Protein AF-A0A1L8WRM0-F1 (afdb_monomer_lite)

Sequence (206 aa):
MTNGTSQGLFIVVAIIIFGIFIAISYLLFRNTLKPSLSTIYCDSFEQIDENTNLLDTNNSKCMRKFNNSFEVKGYFNIWFKGANWGPIIWTPDNTEIRTIKLSQASNGIPTIENGYVLVDSISDINVAVKQDAIDKGFGTNKTREAYISINGEKEIYLGKANYSNVSWGTNKGLKLKIGEVNTIKMKYINVHGGKTVYTLQVIILN

Organism: NCBI:txid150033

Foldseek 3Di:
DPPPPVVVVVVVVVVVVVVVVVVVVVCCCVVPVVVVVLVVVLVVVVVCCVVPVPDDLPDDPRLDQPAQFKDQQAFKWWAAPFAPDTDTQGHPVDQDAAEDEQVPRPGGHFDDDPQKTWTQWMKGAQMWGDPVCVVSPVNTFQWKWKWKDKPPDDIDTFGIDRDGMDTTDGPVRDIDGAQDKMWMKIWIQDPSRHIHIDITIYHYYD

Secondary structure (DSSP, 8-state):
---SHHHHHHHHHHHHHHHHHHHHHHHHIIIIIHHHHHHHHHHHHHHHHHHH----TT---S----TT-EEEEEEEEEEETTBS---EEEBTTB-SPEEEEGGG-SSB---EETTEEEEEEEEEEEEEE-HHHHHTT--S---EEEEEEETTPPPEEEEEESSS-EEE-TTS-EEEEBSSEEEEEEEEEETTS-EEEEEEEEEEE-

Structure (mmCIF, N/CA/C/O backbone):
data_AF-A0A1L8WRM0-F1
#
_entry.id   AF-A0A1L8WRM0-F1
#
loop_
_atom_site.group_PDB
_atom_site.id
_atom_site.type_symbol
_atom_site.label_atom_id
_atom_site.label_alt_id
_atom_site.label_comp_id
_atom_site.label_asym_id
_atom_site.label_entity_id
_atom_site.label_seq_id
_atom_site.pdbx_PDB_ins_code
_atom_site.Cartn_x
_atom_site.Cartn_y
_atom_site.Cartn_z
_atom_site.occupancy
_atom_site.B_iso_or_equiv
_atom_site.auth_seq_id
_atom_site.auth_comp_id
_atom_site.auth_asym_id
_atom_site.auth_atom_id
_atom_site.pdbx_PDB_model_num
ATOM 1 N N . MET A 1 1 ? 15.595 55.294 -55.254 1.00 50.28 1 MET A N 1
ATOM 2 C CA . MET A 1 1 ? 16.047 53.894 -55.416 1.00 50.28 1 MET A CA 1
ATOM 3 C C . MET A 1 1 ? 16.532 53.369 -54.066 1.00 50.28 1 MET A C 1
ATOM 5 O O . MET A 1 1 ? 17.690 53.573 -53.746 1.00 50.28 1 MET A O 1
ATOM 9 N N . THR A 1 2 ? 15.661 52.735 -53.270 1.00 48.88 2 THR A N 1
ATOM 10 C CA . THR A 1 2 ? 16.008 52.082 -51.981 1.00 48.88 2 THR A CA 1
ATOM 11 C C . THR A 1 2 ? 14.995 50.966 -51.637 1.00 48.88 2 THR A C 1
ATOM 13 O O . THR A 1 2 ? 14.589 50.812 -50.495 1.00 48.88 2 THR A O 1
ATOM 16 N N . ASN A 1 3 ? 14.571 50.160 -52.624 1.00 54.62 3 ASN A N 1
ATOM 17 C CA . ASN A 1 3 ? 13.580 49.080 -52.419 1.00 54.62 3 ASN A CA 1
ATOM 18 C C . ASN A 1 3 ? 14.187 47.663 -52.314 1.00 54.62 3 ASN A C 1
ATOM 20 O O . ASN A 1 3 ? 13.446 46.700 -52.151 1.00 54.62 3 ASN A O 1
ATOM 24 N N . GLY A 1 4 ? 15.516 47.512 -52.402 1.00 55.81 4 GLY A N 1
ATOM 25 C CA . GLY A 1 4 ? 16.188 46.202 -52.337 1.00 55.81 4 GLY A CA 1
ATOM 26 C C . GLY A 1 4 ? 16.672 45.796 -50.939 1.00 55.81 4 GLY A C 1
ATOM 27 O O . GLY A 1 4 ? 16.685 44.615 -50.604 1.00 55.81 4 GLY A O 1
ATOM 28 N N . THR A 1 5 ? 17.037 46.764 -50.093 1.00 59.50 5 THR A N 1
ATOM 29 C CA . THR A 1 5 ? 17.705 46.487 -48.809 1.00 59.50 5 THR A CA 1
ATOM 30 C C . THR A 1 5 ? 16.744 45.969 -47.730 1.00 59.50 5 THR A C 1
ATOM 32 O O . THR A 1 5 ? 17.147 45.160 -46.898 1.00 59.50 5 THR A O 1
ATOM 35 N N . SER A 1 6 ? 15.461 46.366 -47.749 1.00 63.75 6 SER A N 1
ATOM 36 C CA . SER A 1 6 ? 14.474 45.909 -46.753 1.00 63.75 6 SER A CA 1
ATOM 37 C C . SER A 1 6 ? 13.886 44.524 -47.055 1.00 63.75 6 SER A C 1
ATOM 39 O O . SER A 1 6 ? 13.586 43.784 -46.120 1.00 63.75 6 SER A O 1
ATOM 41 N N . GLN A 1 7 ? 13.768 44.133 -48.332 1.00 65.56 7 GLN A N 1
ATOM 42 C CA . GLN A 1 7 ? 13.260 42.808 -48.717 1.00 65.56 7 GLN A CA 1
ATOM 43 C C . GLN A 1 7 ? 14.256 41.696 -48.362 1.00 65.56 7 GLN A C 1
ATOM 45 O O . GLN A 1 7 ? 13.859 40.672 -47.809 1.00 65.56 7 GLN A O 1
ATOM 50 N N . GLY A 1 8 ? 15.555 41.921 -48.593 1.00 70.88 8 GLY A N 1
ATOM 51 C CA . GLY A 1 8 ? 16.603 40.985 -48.174 1.00 70.88 8 GLY A CA 1
ATOM 52 C C . GLY A 1 8 ? 16.652 40.802 -46.655 1.00 70.88 8 GLY A C 1
ATOM 53 O O . GLY A 1 8 ? 16.731 39.675 -46.171 1.00 70.88 8 GLY A O 1
ATOM 54 N N . LEU A 1 9 ? 16.517 41.893 -45.891 1.00 79.69 9 LEU A N 1
ATOM 55 C CA . LEU A 1 9 ? 16.480 41.834 -44.428 1.00 79.69 9 LEU A CA 1
ATOM 56 C C . LEU A 1 9 ? 15.256 41.062 -43.911 1.00 79.69 9 LEU A C 1
ATOM 58 O O . LEU A 1 9 ? 15.386 40.257 -42.992 1.00 79.69 9 LEU A O 1
ATOM 62 N N . PHE A 1 10 ? 14.085 41.253 -44.525 1.00 80.62 10 PHE A N 1
ATOM 63 C CA . PHE A 1 10 ? 12.871 40.517 -44.165 1.00 80.62 10 PHE A CA 1
ATOM 64 C C . PHE A 1 10 ? 13.03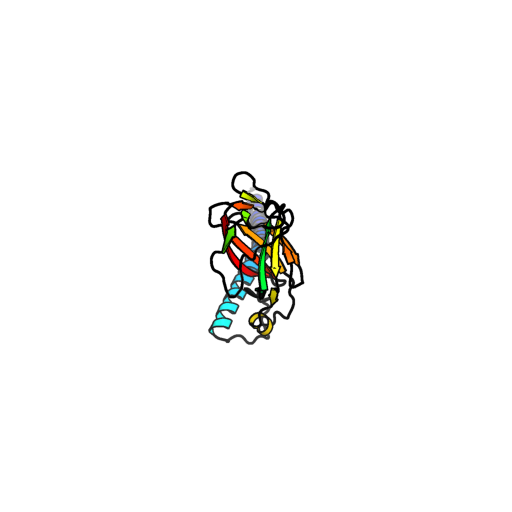1 39.002 -44.362 1.00 80.62 10 PHE A C 1
ATOM 66 O O . PHE A 1 10 ? 12.652 38.222 -43.489 1.00 80.62 10 PHE A O 1
ATOM 73 N N . ILE A 1 11 ? 13.661 38.585 -45.465 1.00 85.38 11 ILE A N 1
ATOM 74 C CA . ILE A 1 11 ? 13.942 37.169 -45.749 1.00 85.38 11 ILE A CA 1
ATOM 75 C C . ILE A 1 11 ? 14.885 36.575 -44.696 1.00 85.38 11 ILE A C 1
ATOM 77 O O . ILE A 1 11 ? 14.626 35.489 -44.178 1.00 85.38 11 ILE A O 1
ATOM 81 N N . VAL A 1 12 ? 15.951 37.295 -44.335 1.00 86.81 12 VAL A N 1
ATOM 82 C CA . VAL A 1 12 ? 16.908 36.835 -43.315 1.00 86.81 12 VAL A CA 1
ATOM 83 C C . VAL A 1 12 ? 16.225 36.675 -41.956 1.00 86.81 12 VAL A C 1
ATOM 85 O O . VAL A 1 12 ? 16.383 35.644 -41.301 1.00 86.81 12 VAL A O 1
ATOM 88 N N . VAL A 1 13 ? 15.414 37.654 -41.548 1.00 88.75 13 VAL A N 1
ATOM 89 C CA . VAL A 1 13 ? 14.664 37.593 -40.285 1.00 88.75 13 VAL A CA 1
ATOM 90 C C . VAL A 1 13 ? 13.671 36.424 -40.285 1.00 88.75 13 VAL A C 1
ATOM 92 O O . VAL A 1 13 ? 13.582 35.703 -39.291 1.00 88.75 13 VAL A O 1
ATOM 95 N N . ALA A 1 14 ? 12.982 36.173 -41.402 1.00 88.38 14 ALA A N 1
ATOM 96 C CA . ALA A 1 14 ? 12.055 35.049 -41.528 1.00 88.38 14 ALA A CA 1
ATOM 97 C C . ALA A 1 14 ? 12.753 33.687 -41.362 1.00 88.38 14 ALA A C 1
ATOM 99 O O . ALA A 1 14 ? 12.242 32.822 -40.650 1.00 88.38 14 ALA A O 1
ATOM 100 N N . ILE A 1 15 ? 13.943 33.508 -41.948 1.00 91.81 15 ILE A N 1
ATOM 101 C CA . ILE A 1 15 ? 14.736 32.273 -41.808 1.00 91.81 15 ILE A CA 1
ATOM 102 C C . ILE A 1 15 ? 15.163 32.059 -40.351 1.00 91.81 15 ILE A C 1
ATOM 104 O O . ILE A 1 15 ? 15.077 30.939 -39.845 1.00 91.81 15 ILE A O 1
ATOM 108 N N . ILE A 1 16 ? 15.584 33.122 -39.659 1.00 93.38 16 ILE A N 1
ATOM 109 C CA . ILE A 1 16 ? 15.999 33.045 -38.250 1.00 93.38 16 ILE A CA 1
ATOM 110 C C . ILE A 1 16 ? 14.821 32.629 -37.363 1.00 93.38 16 ILE A C 1
ATOM 112 O O . ILE A 1 16 ? 14.948 31.694 -36.571 1.00 93.38 16 ILE A O 1
ATOM 116 N N . ILE A 1 17 ? 13.662 33.276 -37.518 1.00 92.00 17 ILE A N 1
ATOM 117 C CA . ILE A 1 17 ? 12.457 32.948 -36.741 1.00 92.00 17 ILE A CA 1
ATOM 118 C C . ILE A 1 17 ? 12.016 31.505 -37.022 1.00 92.00 17 ILE A C 1
ATOM 120 O O . ILE A 1 17 ? 11.711 30.759 -36.089 1.00 92.00 17 ILE A O 1
ATOM 124 N N . PHE A 1 18 ? 12.041 31.082 -38.287 1.00 94.44 18 PHE A N 1
ATOM 125 C CA . PHE A 1 18 ? 11.696 29.716 -38.675 1.00 94.44 18 PHE A CA 1
ATOM 126 C C . PHE A 1 18 ? 12.660 28.678 -38.079 1.00 94.44 18 PHE A C 1
ATOM 128 O O . PHE A 1 18 ? 12.222 27.651 -37.560 1.00 94.44 18 PHE A O 1
ATOM 135 N N . GLY A 1 19 ? 13.964 28.966 -38.064 1.00 94.00 19 GLY A N 1
ATOM 136 C CA . GLY A 1 19 ? 14.970 28.109 -37.434 1.00 94.00 19 GLY A CA 1
ATOM 137 C C . GLY A 1 19 ? 14.762 27.958 -35.925 1.00 94.00 19 GLY A C 1
ATOM 138 O O . GLY A 1 19 ? 14.819 26.844 -35.402 1.00 94.00 19 GLY A O 1
ATOM 139 N N . ILE A 1 20 ? 14.443 29.055 -35.227 1.00 93.75 20 ILE A N 1
ATOM 140 C CA . ILE A 1 20 ? 14.111 29.026 -33.793 1.00 93.75 20 ILE A CA 1
ATOM 141 C C . ILE A 1 20 ? 12.851 28.186 -33.553 1.00 93.75 20 ILE A C 1
ATOM 143 O O . ILE A 1 20 ? 12.825 27.357 -32.642 1.00 93.75 20 ILE A O 1
ATOM 147 N N . PHE A 1 21 ? 11.828 28.345 -34.395 1.00 93.94 21 PHE A N 1
ATOM 148 C CA . PHE A 1 21 ? 10.595 27.567 -34.294 1.00 93.94 21 PHE A CA 1
ATOM 149 C C . PHE A 1 21 ? 10.844 26.061 -34.466 1.00 93.94 21 PHE A C 1
ATOM 151 O O . PHE A 1 21 ? 10.347 25.259 -33.669 1.00 93.94 21 PHE A O 1
ATOM 158 N N . ILE A 1 22 ? 11.664 25.670 -35.447 1.00 93.50 22 ILE A N 1
ATOM 159 C CA . ILE A 1 22 ? 12.083 24.274 -35.636 1.00 93.50 22 ILE A CA 1
ATOM 160 C C . ILE A 1 22 ? 12.849 23.770 -34.411 1.00 93.50 22 ILE A C 1
ATOM 162 O O . ILE A 1 22 ? 12.575 22.669 -33.934 1.00 93.50 22 ILE A O 1
ATOM 166 N N . ALA A 1 23 ? 13.777 24.561 -33.869 1.00 89.88 23 ALA A N 1
ATOM 167 C CA . ALA A 1 23 ? 14.587 24.160 -32.721 1.00 89.88 23 ALA A CA 1
ATOM 168 C C . ALA A 1 23 ? 13.739 23.931 -31.459 1.00 89.88 23 ALA A C 1
ATOM 170 O O . ALA A 1 23 ? 13.893 22.906 -30.791 1.00 89.88 23 ALA A O 1
ATOM 171 N N . ILE A 1 24 ? 12.806 24.840 -31.154 1.00 87.50 24 ILE A N 1
ATOM 172 C CA . ILE A 1 24 ? 11.884 24.695 -30.017 1.00 87.50 24 ILE A CA 1
ATOM 173 C C . ILE A 1 24 ? 10.966 23.489 -30.231 1.00 87.50 24 ILE A C 1
ATOM 175 O O . ILE A 1 24 ? 10.816 22.671 -29.323 1.00 87.50 24 ILE A O 1
ATOM 179 N N . SER A 1 25 ? 10.412 23.327 -31.436 1.00 86.12 25 SER A N 1
ATOM 180 C CA . SER A 1 25 ? 9.563 22.179 -31.782 1.00 86.12 25 SER A CA 1
ATOM 181 C C . SER A 1 25 ? 10.316 20.856 -31.642 1.00 86.12 25 SER A C 1
ATOM 183 O O . SER A 1 25 ? 9.786 19.896 -31.086 1.00 86.12 25 SER A O 1
ATOM 185 N N . TYR A 1 26 ? 11.580 20.807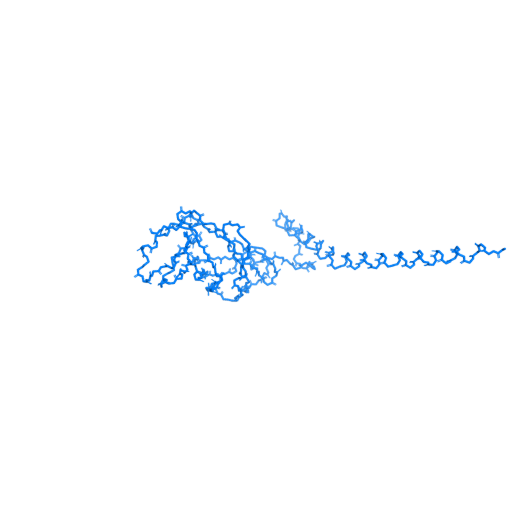 -32.070 1.00 85.50 26 TYR A N 1
ATOM 186 C CA . TYR A 1 26 ? 12.445 19.641 -31.915 1.00 85.50 26 TYR A CA 1
ATOM 187 C C . TYR A 1 26 ? 12.747 19.338 -30.444 1.00 85.50 26 TYR A C 1
ATOM 189 O O . TYR A 1 26 ? 12.666 18.182 -30.031 1.00 85.50 26 TYR A O 1
ATOM 197 N N . LEU A 1 27 ? 13.066 20.353 -29.636 1.00 75.81 27 LEU A N 1
ATOM 198 C CA . LEU A 1 27 ? 13.310 20.175 -28.203 1.00 75.81 27 LEU A CA 1
ATOM 199 C C . LEU A 1 27 ? 12.055 19.690 -27.474 1.00 75.81 27 LEU A C 1
ATOM 201 O O . LEU A 1 27 ? 12.143 18.763 -26.672 1.00 75.81 27 LEU A O 1
ATOM 205 N N . LEU A 1 28 ? 10.890 20.256 -27.786 1.00 78.56 28 LEU A N 1
ATOM 206 C CA . LEU A 1 28 ? 9.613 19.855 -27.198 1.00 78.56 28 LEU A CA 1
ATOM 207 C C . LEU A 1 28 ? 9.222 18.437 -27.635 1.00 78.56 28 LEU A C 1
ATOM 209 O O . LEU A 1 28 ? 8.836 17.607 -26.810 1.00 78.56 28 LEU A O 1
ATOM 213 N N . PHE A 1 29 ? 9.428 18.101 -28.909 1.00 77.12 29 PHE A N 1
ATOM 214 C CA . PHE A 1 29 ? 9.241 16.739 -29.397 1.00 77.12 29 PHE A CA 1
ATOM 215 C C . PHE A 1 29 ? 10.181 15.754 -28.693 1.00 77.12 29 PHE A C 1
ATOM 217 O O . PHE A 1 29 ? 9.742 14.721 -28.193 1.00 77.12 29 PHE A O 1
ATOM 224 N N . ARG A 1 30 ? 11.473 16.075 -28.598 1.00 71.62 30 ARG A N 1
ATOM 225 C CA . ARG A 1 30 ? 12.487 15.201 -27.996 1.00 71.62 30 ARG A CA 1
ATOM 226 C C . ARG A 1 30 ? 12.283 15.010 -26.495 1.00 71.62 30 ARG A C 1
ATOM 228 O O . ARG A 1 30 ? 12.460 13.893 -26.014 1.00 71.62 30 ARG A O 1
ATOM 235 N N . ASN A 1 31 ? 11.953 16.075 -25.774 1.00 64.19 31 ASN A N 1
ATOM 236 C CA . ASN A 1 31 ? 11.907 16.059 -24.313 1.00 64.19 31 ASN A CA 1
ATOM 237 C C . ASN A 1 31 ? 10.532 15.651 -23.776 1.00 64.19 31 ASN A C 1
ATOM 239 O O . ASN A 1 31 ? 10.459 15.090 -22.687 1.00 64.19 31 ASN A O 1
ATOM 243 N N . THR A 1 32 ? 9.454 15.891 -24.527 1.00 64.12 32 THR A N 1
ATOM 244 C CA . THR A 1 32 ? 8.083 15.654 -24.051 1.00 64.12 32 THR A CA 1
ATOM 245 C C . THR A 1 32 ? 7.382 14.555 -24.842 1.00 64.12 32 THR A C 1
ATOM 247 O O . THR A 1 32 ? 6.885 13.596 -24.250 1.00 64.12 32 THR A O 1
ATOM 250 N N . LEU A 1 33 ? 7.363 14.640 -26.176 1.00 60.97 33 LEU A N 1
ATOM 251 C CA . LEU A 1 33 ? 6.591 13.699 -26.998 1.00 60.97 33 LEU A CA 1
ATOM 252 C C . LEU A 1 33 ? 7.283 12.343 -27.147 1.00 60.97 33 LEU A C 1
ATOM 254 O O . LEU A 1 33 ? 6.629 11.314 -27.012 1.00 60.97 33 LEU A O 1
ATOM 258 N N . LYS A 1 34 ? 8.601 12.309 -27.362 1.00 60.28 34 LYS A N 1
ATOM 259 C CA . LYS A 1 34 ? 9.360 11.067 -27.570 1.00 60.28 34 LYS A CA 1
ATOM 260 C C . LYS A 1 34 ? 9.273 10.099 -26.375 1.00 60.28 34 LYS A C 1
ATOM 262 O O . LYS A 1 34 ? 9.020 8.921 -26.620 1.00 60.28 34 LYS A O 1
ATOM 267 N N . PRO A 1 35 ? 9.424 10.525 -25.104 1.00 56.53 35 PRO A N 1
ATOM 268 C CA . PRO A 1 35 ? 9.239 9.629 -23.958 1.00 56.53 35 PRO A CA 1
ATOM 269 C C . PRO A 1 35 ? 7.793 9.134 -23.800 1.00 56.53 35 PRO A C 1
ATOM 271 O O . PRO A 1 35 ? 7.573 7.972 -23.453 1.00 56.53 35 PRO A O 1
ATOM 274 N N . SER A 1 36 ? 6.809 9.995 -24.087 1.00 61.16 36 SER A N 1
ATOM 275 C CA . SER A 1 36 ? 5.381 9.651 -24.027 1.00 61.16 36 SER A CA 1
ATOM 276 C C . SER A 1 36 ? 5.006 8.621 -25.100 1.00 61.16 36 SER A C 1
ATOM 278 O O . SER A 1 36 ? 4.453 7.569 -24.792 1.00 61.16 36 SER A O 1
ATOM 280 N N . LEU A 1 37 ? 5.424 8.857 -26.347 1.00 60.38 37 LEU A N 1
ATOM 281 C CA . LEU A 1 37 ? 5.240 7.939 -27.472 1.00 60.38 37 LEU A CA 1
ATOM 282 C C . LEU A 1 37 ? 5.970 6.619 -27.254 1.00 60.38 37 LEU A C 1
ATOM 284 O O . LEU A 1 37 ? 5.403 5.575 -27.533 1.00 60.38 37 LEU A O 1
ATOM 288 N N . SER A 1 38 ? 7.194 6.644 -26.720 1.00 60.09 38 SER A N 1
ATOM 289 C CA . SER A 1 38 ? 7.912 5.413 -26.379 1.00 60.09 38 SER A CA 1
ATOM 290 C C . SER A 1 38 ? 7.177 4.615 -25.306 1.00 60.09 38 SER A C 1
ATOM 292 O O . SER A 1 38 ? 7.167 3.396 -25.383 1.00 60.09 38 SER A O 1
ATOM 294 N N . THR A 1 39 ? 6.555 5.277 -24.327 1.00 59.47 39 THR A N 1
ATOM 295 C CA . THR A 1 39 ? 5.732 4.595 -23.319 1.00 59.47 39 THR A CA 1
ATOM 296 C C . THR A 1 39 ? 4.513 3.945 -23.966 1.00 59.47 39 THR A C 1
ATOM 298 O O . THR A 1 39 ? 4.329 2.748 -23.810 1.00 59.47 39 THR A O 1
ATOM 301 N N . ILE A 1 40 ? 3.738 4.698 -24.752 1.00 65.75 40 ILE A N 1
ATOM 302 C CA . ILE A 1 40 ? 2.551 4.177 -25.450 1.00 65.75 40 ILE A CA 1
ATOM 303 C C . ILE A 1 40 ? 2.930 3.033 -26.398 1.00 65.75 40 ILE A C 1
ATOM 305 O O . ILE A 1 40 ? 2.229 2.027 -26.472 1.00 65.75 40 ILE A O 1
ATOM 309 N N . TYR A 1 41 ? 4.051 3.174 -27.104 1.00 66.00 41 TYR A N 1
ATOM 310 C CA . TYR A 1 41 ? 4.587 2.154 -27.996 1.00 66.00 41 TYR A CA 1
ATOM 311 C C . TYR A 1 41 ? 4.915 0.875 -27.220 1.00 66.00 41 TYR A C 1
ATOM 313 O O . TYR A 1 41 ? 4.430 -0.191 -27.578 1.00 66.00 41 TYR A O 1
ATOM 321 N N . CYS A 1 42 ? 5.662 0.968 -26.119 1.00 64.56 42 CYS A N 1
ATOM 322 C CA . CYS A 1 42 ? 5.998 -0.209 -25.320 1.00 64.56 42 CYS A CA 1
ATOM 323 C C . CYS A 1 42 ? 4.758 -0.841 -24.655 1.00 64.56 42 CYS A C 1
ATOM 325 O O . CYS A 1 42 ? 4.629 -2.061 -24.692 1.00 64.56 42 CYS A O 1
ATOM 327 N N . ASP A 1 43 ? 3.817 -0.038 -24.146 1.00 63.78 43 ASP A N 1
ATOM 328 C CA . ASP A 1 43 ? 2.564 -0.515 -23.537 1.00 63.78 43 ASP A CA 1
ATOM 329 C C . ASP A 1 43 ? 1.649 -1.210 -24.571 1.00 63.78 43 ASP A C 1
ATOM 331 O O . ASP A 1 43 ? 0.929 -2.155 -24.248 1.00 63.78 43 ASP A O 1
ATOM 335 N N . SER A 1 44 ? 1.660 -0.758 -25.831 1.00 66.75 44 SER A N 1
ATOM 336 C CA . SER A 1 44 ? 0.889 -1.387 -26.917 1.00 66.75 44 SER A CA 1
ATOM 337 C C . SER A 1 44 ? 1.485 -2.735 -27.319 1.00 66.75 44 SER A C 1
ATOM 339 O O . SER A 1 44 ? 0.752 -3.689 -27.562 1.00 66.75 44 SER A O 1
ATOM 341 N N . PHE A 1 45 ? 2.816 -2.834 -27.366 1.00 67.12 45 PHE A N 1
ATOM 342 C CA . PHE A 1 45 ? 3.496 -4.096 -27.659 1.00 67.12 45 PHE A CA 1
ATOM 343 C C . PHE A 1 45 ? 3.369 -5.098 -26.506 1.00 67.12 45 PHE A C 1
ATOM 345 O O . PHE A 1 45 ? 3.197 -6.280 -26.779 1.00 67.12 45 PHE A O 1
ATOM 352 N N . GLU A 1 46 ? 3.372 -4.647 -25.247 1.00 63.28 46 GLU A N 1
ATOM 353 C CA . GLU A 1 46 ? 3.070 -5.504 -24.089 1.00 63.28 46 GLU A CA 1
ATOM 354 C C . GLU A 1 46 ? 1.660 -6.107 -24.193 1.00 63.28 46 GLU A C 1
ATOM 356 O O . GLU A 1 46 ? 1.502 -7.317 -24.067 1.00 63.28 46 GLU A O 1
ATOM 361 N N . GLN A 1 47 ? 0.650 -5.301 -24.543 1.00 63.91 47 GLN A N 1
ATOM 362 C CA . GLN A 1 47 ? -0.719 -5.796 -24.758 1.00 63.91 47 GLN A CA 1
ATOM 363 C C . GLN A 1 47 ? -0.830 -6.801 -25.913 1.00 63.91 47 GLN A C 1
ATOM 365 O O . GLN A 1 47 ? -1.656 -7.712 -25.865 1.00 63.91 47 GLN A O 1
ATOM 370 N N . ILE A 1 48 ? -0.038 -6.637 -26.974 1.00 66.06 48 ILE A N 1
ATOM 371 C CA . ILE A 1 48 ? -0.025 -7.589 -28.092 1.00 66.06 48 ILE A CA 1
ATOM 372 C C . ILE A 1 48 ? 0.668 -8.887 -27.666 1.00 66.06 48 ILE A C 1
ATOM 374 O O . ILE A 1 48 ? 0.145 -9.962 -27.956 1.00 66.06 48 ILE A O 1
ATOM 378 N N . ASP A 1 49 ? 1.793 -8.800 -26.953 1.00 63.78 49 ASP A N 1
ATOM 379 C CA . ASP A 1 49 ? 2.525 -9.961 -26.433 1.00 63.78 49 ASP A CA 1
ATOM 380 C C . ASP A 1 49 ? 1.626 -10.835 -25.554 1.00 63.78 49 ASP A C 1
ATOM 382 O O . ASP A 1 49 ? 1.474 -12.026 -25.814 1.00 63.78 49 ASP A O 1
ATOM 386 N N . GLU A 1 50 ? 0.929 -10.226 -24.588 1.00 60.62 50 GLU A N 1
ATOM 387 C CA . GLU A 1 50 ? 0.039 -10.941 -23.663 1.00 60.62 50 GLU A CA 1
ATOM 388 C C . GLU A 1 50 ? -1.111 -11.673 -24.370 1.00 60.62 50 GLU A C 1
ATOM 390 O O . GLU A 1 50 ? -1.559 -12.715 -23.896 1.00 60.62 50 GLU A O 1
ATOM 395 N N . ASN A 1 51 ? -1.570 -11.163 -25.515 1.00 61.94 51 ASN A N 1
ATOM 396 C CA . ASN A 1 51 ? -2.690 -11.745 -26.256 1.00 61.94 51 ASN A CA 1
ATOM 397 C C . ASN A 1 51 ? -2.269 -12.727 -27.356 1.00 61.94 51 ASN A C 1
ATOM 399 O O . ASN A 1 51 ? -3.109 -13.480 -27.850 1.00 61.94 51 ASN A O 1
ATOM 403 N N . THR A 1 52 ? -1.007 -12.699 -27.792 1.00 63.09 52 THR A N 1
ATOM 404 C CA . THR A 1 52 ? -0.601 -13.397 -29.024 1.00 63.09 52 THR A CA 1
ATOM 405 C C . THR A 1 52 ? 0.711 -14.173 -28.926 1.00 63.09 52 THR A C 1
ATOM 407 O O . THR A 1 52 ? 0.960 -15.004 -29.796 1.00 63.09 52 THR A O 1
ATOM 410 N N . ASN A 1 53 ? 1.536 -13.951 -27.892 1.00 58.28 53 ASN A N 1
ATOM 411 C CA . ASN A 1 53 ? 2.894 -14.504 -27.755 1.00 58.28 53 ASN A CA 1
ATOM 412 C C . ASN A 1 53 ? 3.783 -14.281 -29.003 1.00 58.28 53 ASN A C 1
ATOM 414 O O . ASN A 1 53 ? 4.665 -15.086 -29.300 1.00 58.28 53 ASN A O 1
ATOM 418 N N . LEU A 1 54 ? 3.532 -13.219 -29.782 1.00 58.44 54 LEU A N 1
ATOM 419 C CA . LEU A 1 54 ? 4.189 -12.977 -31.076 1.00 58.44 54 LEU A CA 1
ATOM 420 C C . LEU A 1 54 ? 5.572 -12.312 -30.972 1.00 58.44 54 LEU A C 1
ATOM 422 O O . LEU A 1 54 ? 6.215 -12.103 -32.003 1.00 58.44 54 LEU A O 1
ATOM 426 N N . LEU A 1 55 ? 6.038 -11.943 -29.776 1.00 56.22 55 LEU A N 1
ATOM 427 C CA . LEU A 1 55 ? 7.279 -11.188 -29.613 1.00 56.22 55 LEU A CA 1
ATOM 428 C C . LEU A 1 55 ? 8.351 -12.033 -28.923 1.00 56.22 55 LEU A C 1
ATOM 430 O O . LEU A 1 55 ? 8.315 -12.279 -27.722 1.00 56.22 55 LEU A O 1
ATOM 434 N N . ASP A 1 56 ? 9.356 -12.434 -29.704 1.00 51.72 56 ASP A N 1
ATOM 435 C CA . ASP A 1 56 ? 10.568 -13.067 -29.190 1.00 51.72 56 ASP 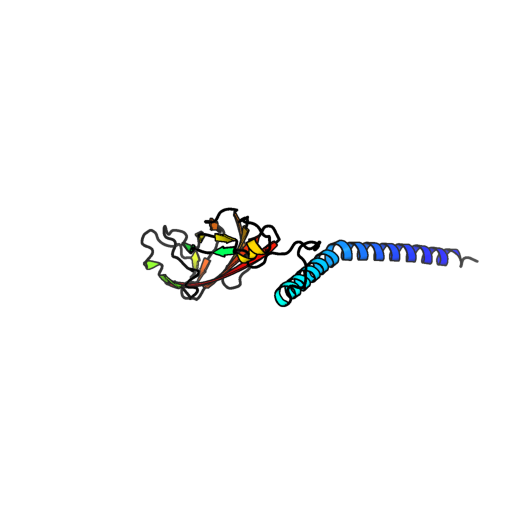A CA 1
ATOM 436 C C . ASP A 1 56 ? 11.332 -12.068 -28.298 1.00 51.72 56 ASP A C 1
ATOM 438 O O . ASP A 1 56 ? 11.735 -10.976 -28.718 1.00 51.72 56 ASP A O 1
ATOM 442 N N . THR A 1 57 ? 11.501 -12.453 -27.035 1.00 49.53 57 THR A N 1
ATOM 443 C CA . THR A 1 57 ? 11.995 -11.696 -25.869 1.00 49.53 57 THR A CA 1
ATOM 444 C C . THR A 1 57 ? 13.369 -11.033 -26.002 1.00 49.53 57 THR A C 1
ATOM 446 O O . THR A 1 57 ? 13.821 -10.362 -25.076 1.00 49.53 57 THR A O 1
ATOM 449 N N . ASN A 1 58 ? 14.046 -11.186 -27.135 1.00 48.31 58 ASN A N 1
ATOM 450 C CA . ASN A 1 58 ? 15.461 -10.859 -27.276 1.00 48.31 58 ASN A CA 1
ATOM 451 C C . ASN A 1 58 ? 15.754 -9.510 -27.943 1.00 48.31 58 ASN A C 1
ATOM 453 O O . ASN A 1 58 ? 16.926 -9.169 -28.100 1.00 48.31 58 ASN A O 1
ATOM 457 N N . ASN A 1 59 ? 14.743 -8.724 -28.341 1.00 51.47 59 ASN A N 1
ATOM 458 C CA . ASN A 1 59 ? 15.020 -7.501 -29.106 1.00 51.47 59 ASN A CA 1
ATOM 459 C C . ASN A 1 59 ? 14.110 -6.293 -28.845 1.00 51.47 59 ASN A C 1
ATOM 461 O O . ASN A 1 59 ? 13.835 -5.509 -29.755 1.00 51.47 59 ASN A O 1
ATOM 465 N N . SER A 1 60 ? 13.658 -6.076 -27.609 1.00 49.03 60 SER A N 1
ATOM 466 C CA . SER A 1 60 ? 12.917 -4.854 -27.294 1.00 49.03 60 SER A CA 1
ATOM 467 C C . SER A 1 60 ? 13.786 -3.856 -26.537 1.00 49.03 60 SER A C 1
ATOM 469 O O . SER A 1 60 ? 14.028 -3.979 -25.342 1.00 49.03 60 SER A O 1
ATOM 471 N N . LYS A 1 61 ? 14.144 -2.765 -27.218 1.00 53.59 61 LYS A N 1
ATOM 472 C CA . LYS A 1 61 ? 14.675 -1.509 -26.648 1.00 53.59 61 LYS A CA 1
ATOM 473 C C . LYS A 1 61 ? 13.704 -0.818 -25.657 1.00 53.59 61 LYS A C 1
ATOM 475 O O . LYS A 1 61 ? 13.942 0.315 -25.247 1.00 53.59 61 LYS A O 1
ATOM 480 N N . CYS A 1 62 ? 12.603 -1.486 -25.319 1.00 54.53 62 CYS A N 1
ATOM 481 C CA . CYS A 1 62 ? 11.594 -1.115 -24.345 1.00 54.53 62 CYS A CA 1
ATOM 482 C C . CYS A 1 62 ? 11.951 -1.728 -22.988 1.00 54.53 62 CYS A C 1
ATOM 484 O O . CYS A 1 62 ? 11.956 -2.948 -22.846 1.00 54.53 62 CYS A O 1
ATOM 486 N N . MET A 1 63 ? 12.198 -0.898 -21.970 1.00 55.62 63 MET A N 1
ATOM 487 C CA . MET A 1 63 ? 12.112 -1.377 -20.588 1.00 55.62 63 MET A CA 1
ATOM 488 C C . MET A 1 63 ? 10.647 -1.728 -20.314 1.00 55.62 63 MET A C 1
ATOM 490 O O . MET A 1 63 ? 9.818 -0.822 -20.213 1.00 55.62 63 MET A O 1
ATOM 494 N N . ARG A 1 64 ? 10.326 -3.023 -20.216 1.00 64.00 64 ARG A N 1
ATOM 495 C CA . ARG A 1 64 ? 8.999 -3.486 -19.786 1.00 64.00 64 ARG A CA 1
ATOM 496 C C . ARG A 1 64 ? 8.679 -2.874 -18.420 1.00 64.00 64 ARG A C 1
ATOM 498 O O . ARG A 1 64 ? 9.474 -2.975 -17.481 1.00 64.00 64 ARG A O 1
ATOM 505 N N . LYS A 1 65 ? 7.526 -2.215 -18.306 1.00 69.75 65 LYS A N 1
ATOM 506 C CA . LYS A 1 65 ? 7.013 -1.761 -17.013 1.00 69.75 65 LYS A CA 1
ATOM 507 C C . LYS A 1 65 ? 6.276 -2.932 -16.398 1.00 69.75 65 LYS A C 1
ATOM 509 O O . LYS A 1 65 ? 5.159 -3.227 -16.780 1.00 69.75 65 LYS A O 1
ATOM 514 N N . PHE A 1 66 ? 6.886 -3.578 -15.416 1.00 81.44 66 PHE A N 1
ATOM 515 C CA . PHE A 1 66 ? 6.270 -4.713 -14.733 1.00 81.44 66 PHE A CA 1
ATOM 516 C C . PHE A 1 66 ? 5.124 -4.243 -13.830 1.00 81.44 66 PHE A C 1
ATOM 518 O O . PHE A 1 66 ? 5.298 -4.046 -12.628 1.00 81.44 66 PHE A O 1
ATOM 525 N N . ASN A 1 67 ? 3.958 -3.962 -14.403 1.00 88.56 67 ASN A N 1
ATOM 526 C CA . ASN A 1 67 ? 2.769 -3.648 -13.625 1.00 88.56 67 ASN A CA 1
ATOM 527 C C . ASN A 1 67 ? 2.318 -4.889 -12.852 1.00 88.56 67 ASN A C 1
ATOM 529 O O . ASN A 1 67 ? 2.570 -6.019 -13.256 1.00 88.56 67 ASN A O 1
ATOM 533 N N . ASN A 1 68 ? 1.666 -4.668 -11.712 1.00 91.69 68 ASN A N 1
ATOM 534 C CA . ASN A 1 68 ? 1.150 -5.725 -10.850 1.00 91.69 68 ASN A CA 1
ATOM 535 C C . ASN A 1 68 ? 2.222 -6.737 -10.383 1.00 91.69 68 ASN A C 1
ATOM 537 O O . ASN A 1 68 ? 1.901 -7.887 -10.101 1.00 91.69 68 ASN A O 1
ATOM 541 N N . SER A 1 69 ? 3.486 -6.306 -10.284 1.00 92.19 69 SER A N 1
ATOM 542 C CA . SER A 1 69 ? 4.644 -7.164 -9.998 1.00 92.19 69 SER A CA 1
ATOM 543 C C . SER A 1 69 ? 4.745 -7.666 -8.559 1.00 92.19 69 SER A C 1
ATOM 545 O O . SER A 1 69 ? 5.538 -8.564 -8.285 1.00 92.19 69 SER A O 1
ATOM 547 N N . PHE A 1 70 ? 4.016 -7.061 -7.617 1.00 96.25 70 PHE A N 1
ATOM 548 C CA . PHE A 1 70 ? 4.084 -7.428 -6.202 1.00 96.25 70 PHE A CA 1
ATOM 549 C C . PHE A 1 70 ? 2.808 -8.113 -5.727 1.00 96.25 70 PHE A C 1
ATOM 551 O O . PHE A 1 70 ? 1.703 -7.733 -6.106 1.00 96.25 70 PHE A O 1
ATOM 558 N N . GLU A 1 71 ? 2.967 -9.064 -4.818 1.00 96.69 71 GLU A N 1
ATOM 559 C CA . GLU A 1 71 ? 1.892 -9.693 -4.055 1.00 96.69 71 GLU A CA 1
ATOM 560 C C . GLU A 1 71 ? 2.136 -9.534 -2.553 1.00 96.69 71 GLU A C 1
ATOM 562 O O . GLU A 1 71 ? 3.265 -9.678 -2.079 1.00 96.69 71 GLU A O 1
ATOM 567 N N . VAL A 1 72 ? 1.079 -9.244 -1.796 1.00 97.19 72 VAL A N 1
ATOM 568 C CA . VAL A 1 72 ? 1.096 -9.305 -0.330 1.00 97.19 72 VAL A CA 1
ATOM 569 C C . VAL A 1 72 ? 0.580 -10.677 0.092 1.00 97.19 72 VAL A C 1
ATOM 571 O O . VAL A 1 72 ? -0.614 -10.942 -0.012 1.00 97.19 72 VAL A O 1
ATOM 574 N N . LYS A 1 73 ? 1.476 -11.553 0.565 1.00 96.75 73 LYS A N 1
ATOM 575 C CA . LYS A 1 73 ? 1.125 -12.926 0.980 1.00 96.75 73 LYS A CA 1
ATOM 576 C C . LYS A 1 73 ? 0.629 -13.027 2.418 1.00 96.75 73 LYS A C 1
ATOM 578 O O . LYS A 1 73 ? 0.050 -14.037 2.791 1.00 96.75 73 LYS A O 1
ATOM 583 N N . GLY A 1 74 ? 0.930 -12.028 3.244 1.00 97.19 74 GLY A N 1
ATOM 584 C CA . GLY A 1 74 ? 0.518 -11.982 4.641 1.00 97.19 74 GLY A CA 1
ATOM 585 C C . GLY A 1 74 ? -0.768 -11.189 4.784 1.00 97.19 74 GLY A C 1
ATOM 586 O O . GLY A 1 74 ? -1.865 -11.715 4.634 1.00 97.19 74 GLY A O 1
ATOM 587 N N . TYR A 1 75 ? -0.627 -9.911 5.110 1.00 97.19 75 TYR A N 1
ATOM 588 C CA . TYR A 1 75 ? -1.755 -9.019 5.341 1.00 97.19 75 TYR A CA 1
ATOM 589 C C . TYR A 1 75 ? -1.327 -7.556 5.304 1.00 97.19 75 TYR A C 1
ATOM 591 O O . TYR A 1 75 ? -0.137 -7.239 5.366 1.00 97.19 75 TYR A O 1
ATOM 599 N N . PHE A 1 76 ? -2.319 -6.671 5.265 1.00 97.75 76 PHE A N 1
ATOM 600 C CA . PHE A 1 76 ? -2.155 -5.298 5.723 1.00 97.75 76 PHE A CA 1
ATOM 601 C C . PHE A 1 76 ? -2.747 -5.151 7.118 1.00 97.75 76 PHE A C 1
ATOM 603 O O . PHE A 1 76 ? -3.844 -5.651 7.385 1.00 97.75 76 PHE A O 1
ATOM 610 N N . ASN A 1 77 ? -2.057 -4.436 7.996 1.00 95.62 77 ASN A N 1
ATOM 611 C CA . ASN A 1 77 ? -2.609 -3.985 9.267 1.00 95.62 77 ASN A CA 1
ATOM 612 C C . ASN A 1 77 ? -2.418 -2.477 9.435 1.00 95.62 77 A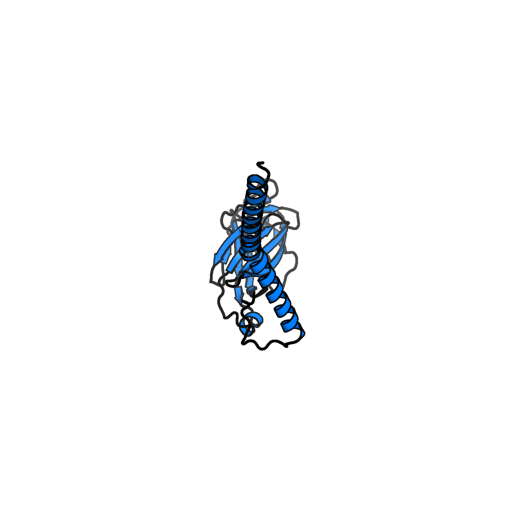SN A C 1
ATOM 614 O O . ASN A 1 77 ? -1.615 -1.850 8.742 1.00 95.62 77 ASN A O 1
ATOM 618 N N . ILE A 1 78 ? -3.197 -1.890 10.335 1.00 94.50 78 ILE A N 1
ATOM 619 C CA . ILE A 1 78 ? -3.176 -0.452 10.591 1.00 94.50 78 ILE A CA 1
ATOM 620 C C . ILE A 1 78 ? -2.886 -0.182 12.053 1.00 94.50 78 ILE A C 1
ATOM 622 O O . ILE A 1 78 ? -3.537 -0.751 12.915 1.00 94.50 78 ILE A O 1
ATOM 626 N N . TRP A 1 79 ? -1.928 0.689 12.333 1.00 93.69 79 TRP A N 1
ATOM 627 C CA . TRP A 1 79 ? -1.581 1.128 13.676 1.00 93.69 79 TRP A CA 1
ATOM 628 C C . TRP A 1 79 ? -2.214 2.485 13.932 1.00 93.69 79 TRP A C 1
ATOM 630 O O . TRP A 1 79 ? -1.999 3.436 13.178 1.00 93.69 79 TRP A O 1
ATOM 640 N N . PHE A 1 80 ? -3.001 2.581 14.997 1.00 92.75 80 PHE A N 1
ATOM 641 C CA . PHE A 1 80 ? -3.607 3.843 15.405 1.00 92.75 80 PHE A CA 1
ATOM 642 C C . PHE A 1 80 ? -2.692 4.588 16.367 1.00 92.75 80 PHE A C 1
ATOM 644 O O . PHE A 1 80 ? -2.078 3.998 17.256 1.00 92.75 80 PHE A O 1
ATOM 651 N N . LYS A 1 81 ? -2.626 5.910 16.222 1.00 91.69 81 LYS A N 1
ATOM 652 C CA . LYS A 1 81 ? -1.830 6.750 17.116 1.00 91.69 81 LYS A CA 1
ATOM 653 C C . LYS A 1 81 ? -2.368 6.644 18.544 1.00 91.69 81 LYS A C 1
ATOM 655 O O . LYS A 1 81 ? -3.563 6.822 18.756 1.00 91.69 81 LYS A O 1
ATOM 660 N N . GLY A 1 82 ? -1.499 6.373 19.517 1.00 88.19 82 GLY A N 1
ATOM 661 C CA . GLY A 1 82 ? -1.886 6.193 20.926 1.00 88.19 82 GLY A CA 1
ATOM 662 C C . GLY A 1 82 ? -2.374 4.784 21.291 1.00 88.19 82 GLY A C 1
ATOM 663 O O . GLY A 1 82 ? -2.617 4.518 22.468 1.00 88.19 82 GLY A O 1
ATOM 664 N N . ALA A 1 83 ? -2.466 3.867 20.322 1.00 86.25 83 ALA A N 1
ATOM 665 C CA . ALA A 1 83 ? -2.777 2.462 20.559 1.00 86.25 83 ALA A CA 1
ATOM 666 C C . ALA A 1 83 ? -1.563 1.570 20.261 1.00 86.25 83 ALA A C 1
ATOM 668 O O . ALA A 1 83 ? -0.947 1.672 19.204 1.00 86.25 83 ALA A O 1
ATOM 669 N N . ASN A 1 84 ? -1.263 0.629 21.157 1.00 81.88 84 ASN A N 1
ATOM 670 C CA . ASN A 1 84 ? -0.228 -0.391 20.958 1.00 81.88 84 ASN A CA 1
ATOM 671 C C . ASN A 1 84 ? -0.834 -1.673 20.365 1.00 81.88 84 ASN A C 1
ATOM 673 O O . ASN A 1 84 ? -0.605 -2.781 20.853 1.00 81.88 84 ASN A O 1
ATOM 677 N N . TRP A 1 85 ? -1.661 -1.517 19.331 1.00 83.19 85 TRP A N 1
ATOM 678 C CA . TRP A 1 85 ? -2.328 -2.609 18.625 1.00 83.19 85 TRP A CA 1
ATOM 679 C C . TRP A 1 85 ? -2.565 -2.228 17.164 1.00 83.19 85 TRP A C 1
ATOM 681 O O . TRP A 1 85 ? -2.983 -1.106 16.874 1.00 83.19 85 TRP A O 1
ATOM 691 N N . GLY A 1 86 ? -2.314 -3.178 16.258 1.00 87.44 86 GLY A N 1
ATOM 692 C CA . GLY A 1 86 ? -2.510 -2.997 14.826 1.00 87.44 86 GLY A CA 1
ATOM 693 C C . GLY A 1 86 ? -3.451 -4.042 14.222 1.00 87.44 86 GLY A C 1
ATOM 694 O O . GLY A 1 86 ? -2.951 -5.101 13.826 1.00 87.44 86 GLY A O 1
ATOM 695 N N . PRO A 1 87 ? -4.779 -3.802 14.142 1.00 92.31 87 PRO A N 1
ATOM 696 C CA . PRO A 1 87 ? -5.718 -4.746 13.541 1.00 92.31 87 PRO A CA 1
ATOM 697 C C . PRO A 1 87 ? -5.404 -5.021 12.076 1.00 92.31 87 PRO A C 1
ATOM 699 O O . PRO A 1 87 ? -5.069 -4.117 11.309 1.00 92.31 87 PRO A O 1
ATOM 702 N N . ILE A 1 88 ? -5.592 -6.277 11.678 1.00 94.75 88 ILE A N 1
ATOM 703 C CA . ILE A 1 88 ? -5.539 -6.693 10.279 1.00 94.75 88 ILE A CA 1
ATOM 704 C C . ILE A 1 88 ? -6.728 -6.080 9.537 1.00 94.75 88 ILE A C 1
ATOM 706 O O . ILE A 1 88 ? -7.879 -6.271 9.932 1.00 94.75 88 ILE A O 1
ATOM 710 N N . ILE A 1 89 ? -6.442 -5.372 8.447 1.00 95.25 89 ILE A N 1
ATOM 711 C CA . ILE A 1 89 ? -7.436 -4.702 7.600 1.00 95.25 89 ILE A CA 1
ATOM 712 C C . ILE A 1 89 ? -7.676 -5.427 6.276 1.00 95.25 89 ILE A C 1
ATOM 714 O O . ILE A 1 89 ? -8.690 -5.190 5.630 1.00 95.25 89 ILE A O 1
ATOM 718 N N . TRP A 1 90 ? -6.775 -6.324 5.873 1.00 96.81 90 TRP A N 1
ATOM 719 C CA . TRP A 1 90 ? -6.865 -7.041 4.602 1.00 96.81 90 TRP A CA 1
ATOM 720 C C . TRP A 1 90 ? -5.946 -8.259 4.599 1.00 96.81 90 TRP A C 1
ATOM 722 O O . TRP A 1 90 ? -4.834 -8.183 5.119 1.00 96.81 90 TRP A O 1
ATOM 732 N N . THR A 1 91 ? -6.383 -9.345 3.972 1.00 96.31 91 THR A N 1
ATOM 733 C CA . THR A 1 91 ? -5.584 -10.549 3.695 1.00 96.31 91 THR A CA 1
ATOM 734 C C . THR A 1 91 ? -5.810 -10.957 2.238 1.00 96.31 91 THR A C 1
ATOM 736 O O . THR A 1 91 ? -6.879 -10.651 1.706 1.00 96.31 91 THR A O 1
ATOM 739 N N . PRO A 1 92 ? -4.879 -11.684 1.596 1.00 93.94 92 PRO A N 1
ATOM 740 C CA . PRO A 1 92 ? -5.086 -12.174 0.231 1.00 93.94 92 PRO A CA 1
ATOM 741 C C . PRO A 1 92 ? -6.360 -13.024 0.105 1.00 93.94 92 PRO A C 1
ATOM 743 O O . PRO A 1 92 ? -7.075 -12.897 -0.883 1.00 93.94 92 PRO A O 1
ATOM 746 N N . ASP A 1 93 ? -6.697 -13.794 1.144 1.00 93.88 93 ASP A N 1
ATOM 747 C CA . ASP A 1 93 ? -7.872 -14.678 1.154 1.00 93.88 93 ASP A CA 1
ATOM 748 C C . ASP A 1 93 ? -9.173 -13.986 1.602 1.00 93.88 93 ASP A C 1
ATOM 750 O O . ASP A 1 93 ? -10.244 -14.585 1.568 1.00 93.88 93 ASP A O 1
ATOM 754 N N . ASN A 1 94 ? -9.101 -12.736 2.077 1.00 91.50 94 ASN A N 1
ATOM 755 C CA . ASN A 1 94 ? -10.282 -11.982 2.501 1.00 91.50 94 ASN A CA 1
ATOM 756 C C . ASN A 1 94 ? -10.063 -10.482 2.281 1.00 91.50 94 ASN A C 1
ATOM 758 O O . ASN A 1 94 ? -9.415 -9.786 3.081 1.00 91.50 94 ASN A O 1
ATOM 762 N N . THR A 1 95 ? -10.669 -10.020 1.188 1.00 90.19 95 THR A N 1
ATOM 763 C CA . THR A 1 95 ? -10.654 -8.641 0.704 1.00 90.19 95 THR A CA 1
ATOM 764 C C . THR A 1 95 ? -11.955 -7.889 1.007 1.00 90.19 95 THR A C 1
ATOM 766 O O . THR A 1 95 ? -12.172 -6.816 0.445 1.00 90.19 95 THR A O 1
ATOM 769 N N . GLU A 1 96 ? -12.841 -8.454 1.831 1.00 93.62 96 GLU A N 1
ATOM 770 C CA . GLU A 1 96 ? -14.099 -7.816 2.223 1.00 93.62 96 GLU A CA 1
ATOM 771 C C . GLU A 1 96 ? -13.859 -6.623 3.160 1.00 93.62 96 GLU A C 1
ATOM 773 O O . GLU A 1 96 ? -12.774 -6.434 3.720 1.00 93.62 96 GLU A O 1
ATOM 778 N N . ILE A 1 97 ? -14.898 -5.804 3.345 1.00 94.25 97 ILE A N 1
ATOM 779 C CA . ILE A 1 97 ? -14.852 -4.649 4.244 1.00 94.25 97 ILE A CA 1
ATOM 780 C C . ILE A 1 97 ? -14.648 -5.133 5.683 1.00 94.25 97 ILE A C 1
ATOM 782 O O . ILE A 1 97 ? -15.470 -5.878 6.219 1.00 94.25 97 ILE A O 1
ATOM 786 N N . ARG A 1 98 ? -13.597 -4.651 6.355 1.00 94.25 98 ARG A N 1
ATOM 787 C CA . ARG A 1 98 ? -13.350 -4.991 7.765 1.00 94.25 98 ARG A CA 1
ATOM 788 C C . ARG A 1 98 ? -13.899 -3.946 8.714 1.00 94.25 98 ARG A C 1
ATOM 790 O O . ARG A 1 98 ? -13.639 -2.758 8.564 1.00 94.25 98 ARG A O 1
ATOM 797 N N . THR A 1 99 ? -14.610 -4.401 9.738 1.00 94.94 99 THR A N 1
ATOM 798 C CA . THR A 1 99 ? -15.078 -3.536 10.824 1.00 94.94 99 THR A CA 1
ATOM 799 C C . THR A 1 99 ? -14.096 -3.593 11.989 1.00 94.94 99 THR A C 1
ATOM 801 O O . THR A 1 99 ? -13.828 -4.670 12.518 1.00 94.94 99 THR A O 1
ATOM 804 N N . ILE A 1 100 ? -13.579 -2.440 12.407 1.00 92.75 100 ILE A N 1
ATOM 805 C CA . ILE A 1 100 ? -12.683 -2.292 13.556 1.00 92.75 100 ILE A CA 1
ATOM 806 C C . ILE A 1 100 ? -13.434 -1.556 14.657 1.00 92.75 100 ILE A C 1
ATOM 808 O O . ILE A 1 100 ? -13.877 -0.429 14.451 1.00 92.75 100 ILE A O 1
ATOM 812 N N . LYS A 1 101 ? -13.537 -2.173 15.834 1.00 91.31 101 LYS A N 1
ATOM 813 C CA . LYS A 1 101 ? -14.050 -1.529 17.046 1.00 91.31 101 LYS A CA 1
ATOM 814 C C . LYS A 1 101 ? -12.876 -1.013 17.872 1.00 91.31 101 LYS A C 1
ATOM 816 O O . LYS A 1 101 ? -12.090 -1.814 18.373 1.00 91.31 101 LYS A O 1
ATOM 821 N N . LEU A 1 102 ? -12.747 0.303 18.008 1.00 88.31 102 LEU A N 1
ATOM 822 C CA . LEU A 1 102 ? -11.654 0.940 18.747 1.00 88.31 102 LEU A CA 1
ATOM 823 C C . LEU A 1 102 ? -11.702 0.586 20.237 1.00 88.31 102 LEU A C 1
ATOM 825 O O . LEU A 1 102 ? -10.654 0.352 20.829 1.00 88.31 102 LEU A O 1
ATOM 829 N N . SER A 1 103 ? -12.897 0.431 20.812 1.00 81.25 103 SER A N 1
ATOM 830 C CA . SER A 1 103 ? -13.107 -0.088 22.176 1.00 81.25 103 SER A CA 1
ATOM 831 C C . SER A 1 103 ? -12.499 -1.472 22.451 1.00 81.25 103 SER A C 1
ATOM 833 O O . SER A 1 103 ? -12.277 -1.817 23.609 1.00 81.25 103 SER A O 1
ATOM 835 N N . GLN A 1 104 ? -12.200 -2.272 21.420 1.00 77.25 104 GLN A N 1
ATOM 836 C CA . GLN A 1 104 ? -11.528 -3.571 21.570 1.00 77.25 104 GLN A CA 1
ATOM 837 C C . GLN A 1 104 ? -9.994 -3.468 21.548 1.00 77.25 104 GLN A C 1
ATOM 839 O O . GLN A 1 104 ? -9.315 -4.483 21.705 1.00 77.25 104 GLN A O 1
ATOM 844 N N . ALA A 1 105 ? -9.432 -2.267 21.373 1.00 67.75 105 ALA A N 1
ATOM 845 C CA . ALA A 1 105 ? -7.998 -2.037 21.486 1.00 67.75 105 ALA A CA 1
ATOM 846 C C . ALA A 1 105 ? -7.562 -2.252 22.944 1.00 67.75 105 ALA A C 1
ATOM 848 O O . ALA A 1 105 ? -7.721 -1.388 23.800 1.00 67.75 105 ALA A O 1
ATOM 849 N N . SER A 1 106 ? -7.013 -3.428 23.242 1.00 55.88 106 SER A N 1
ATOM 850 C CA . SER A 1 106 ? -6.723 -3.844 24.618 1.00 55.88 106 SER A CA 1
ATOM 851 C C . SER A 1 106 ? -5.562 -3.089 25.279 1.00 55.88 106 SER A C 1
ATOM 853 O O . SER A 1 106 ? -5.380 -3.222 26.482 1.00 55.88 106 SER A O 1
ATOM 855 N N . ASN A 1 107 ? -4.771 -2.313 24.523 1.00 68.00 107 ASN A N 1
ATOM 856 C CA . ASN A 1 107 ? -3.510 -1.721 24.987 1.00 68.00 107 ASN A CA 1
ATOM 857 C C . ASN A 1 107 ? -3.287 -0.288 24.462 1.00 68.00 107 ASN A C 1
ATOM 859 O O . ASN A 1 107 ? -2.366 -0.036 23.686 1.00 68.00 107 ASN A O 1
ATOM 863 N N . GLY A 1 108 ? -4.116 0.662 24.890 1.00 74.62 108 GLY A N 1
ATOM 864 C CA . GLY A 1 108 ? -3.972 2.092 24.583 1.00 74.62 108 GLY A CA 1
ATOM 865 C C . GLY A 1 108 ? -5.241 2.696 23.989 1.00 74.62 108 GLY A C 1
ATOM 866 O O . GLY A 1 108 ? -6.110 1.974 23.509 1.00 74.62 108 GLY A O 1
ATOM 867 N N . ILE A 1 109 ? -5.352 4.023 24.042 1.00 83.94 109 ILE A N 1
ATOM 868 C CA . ILE A 1 109 ? -6.525 4.759 23.560 1.00 83.94 109 ILE A CA 1
ATOM 869 C C . ILE A 1 109 ? -6.154 5.400 22.217 1.00 83.94 109 ILE A C 1
ATOM 871 O O . ILE A 1 109 ? -5.288 6.281 22.190 1.00 83.94 109 ILE A O 1
ATOM 875 N N . PRO A 1 110 ? -6.780 4.982 21.101 1.00 90.75 110 PRO A N 1
ATOM 876 C CA . PRO A 1 110 ? -6.608 5.645 19.817 1.00 90.75 110 PRO A CA 1
ATOM 877 C C . PRO A 1 110 ? -6.888 7.146 19.923 1.00 90.75 110 PRO A C 1
ATOM 879 O O . PRO A 1 110 ? -7.871 7.572 20.526 1.00 90.75 110 PRO A O 1
ATOM 882 N N . THR A 1 111 ? -6.033 7.957 19.311 1.00 92.31 111 THR A N 1
ATOM 883 C CA . THR A 1 111 ? -6.214 9.409 19.272 1.00 92.31 111 THR A CA 1
ATOM 884 C C . THR A 1 111 ? -7.329 9.740 18.286 1.00 92.31 111 THR A C 1
ATOM 886 O O . THR A 1 111 ? -7.235 9.394 17.105 1.00 92.31 111 THR A O 1
ATOM 889 N N . ILE A 1 112 ? -8.376 10.406 18.772 1.00 92.94 112 ILE A N 1
ATOM 890 C CA . ILE A 1 112 ? -9.549 10.798 17.989 1.00 92.94 112 ILE A CA 1
ATOM 891 C C . ILE A 1 112 ? -9.649 12.321 17.966 1.00 92.94 112 ILE A C 1
ATOM 893 O O . ILE A 1 112 ? -9.620 12.968 19.011 1.00 92.94 112 ILE A O 1
ATOM 897 N N . GLU A 1 113 ? -9.808 12.887 16.774 1.00 93.81 113 GLU A N 1
ATOM 898 C CA . GLU A 1 113 ? -9.929 14.326 16.550 1.00 93.81 113 GLU A CA 1
ATOM 899 C C . GLU A 1 113 ? -11.025 14.591 15.510 1.00 93.81 113 GLU A C 1
ATOM 901 O O . GLU A 1 113 ? -10.972 14.083 14.391 1.00 93.81 113 GLU A O 1
ATOM 906 N N . ASN A 1 114 ? -12.028 15.404 15.861 1.00 93.31 114 ASN A N 1
ATOM 907 C CA . ASN A 1 114 ? -13.054 15.902 14.930 1.00 93.31 114 ASN A CA 1
ATOM 908 C C . ASN A 1 114 ? -13.770 14.813 14.096 1.00 93.31 114 ASN A C 1
ATOM 910 O O . ASN A 1 114 ? -14.018 15.004 12.907 1.00 93.31 114 ASN A O 1
ATOM 914 N N . GLY A 1 115 ? -14.086 13.660 14.699 1.00 94.50 115 GLY A N 1
ATOM 915 C CA . GLY A 1 115 ? -14.748 12.538 14.011 1.00 94.50 115 GLY A CA 1
ATOM 916 C C . GLY A 1 115 ? -13.806 11.622 13.217 1.00 94.50 115 GLY A C 1
ATOM 917 O O . GLY A 1 115 ? -14.266 10.721 12.515 1.00 94.50 115 GLY A O 1
ATOM 918 N N . TYR A 1 116 ? -12.493 11.822 13.341 1.00 96.06 116 TYR A N 1
ATOM 919 C CA . TYR A 1 116 ? -11.471 10.976 12.739 1.00 96.06 116 TYR A CA 1
ATOM 920 C C . TYR A 1 116 ? -10.656 10.259 13.807 1.00 96.06 116 TYR A C 1
ATOM 922 O O . TYR A 1 116 ? -10.340 10.841 14.840 1.00 96.06 116 TYR A O 1
ATOM 930 N N . VAL A 1 117 ? -10.241 9.028 13.521 1.00 94.94 117 VAL A N 1
ATOM 931 C CA . VAL A 1 117 ? -9.157 8.363 14.248 1.00 94.94 117 VAL A CA 1
ATOM 932 C C . VAL A 1 117 ? -7.837 8.608 13.520 1.00 94.94 117 VAL A C 1
ATOM 934 O O . VAL A 1 117 ? -7.764 8.509 12.289 1.00 94.94 117 VAL A O 1
ATOM 937 N N . LEU A 1 118 ? -6.789 8.943 14.272 1.00 94.94 118 LEU A N 1
ATOM 938 C CA . LEU A 1 118 ? -5.458 9.159 13.717 1.00 94.94 118 LEU A CA 1
ATOM 939 C C . LEU A 1 118 ? -4.727 7.834 13.513 1.00 94.94 118 LEU A C 1
ATOM 941 O O . LEU A 1 118 ? -4.662 6.978 14.399 1.00 94.94 118 LEU A O 1
ATOM 945 N N . VAL A 1 119 ? -4.133 7.695 12.336 1.00 94.38 119 VAL A N 1
ATOM 946 C CA . VAL A 1 119 ? -3.336 6.538 11.942 1.00 94.38 119 VAL A CA 1
ATOM 947 C C . VAL A 1 119 ? -1.871 6.898 12.131 1.00 94.38 119 VAL A C 1
ATOM 949 O O . VAL A 1 119 ? -1.387 7.890 11.585 1.00 94.38 119 VAL A O 1
ATOM 952 N N . ASP A 1 120 ? -1.174 6.091 12.922 1.00 93.62 120 ASP A N 1
ATOM 953 C CA . ASP A 1 120 ? 0.272 6.187 13.054 1.00 93.62 120 ASP A CA 1
ATOM 954 C C . ASP A 1 120 ? 0.943 5.638 11.795 1.00 93.62 120 ASP A C 1
ATOM 956 O O . ASP A 1 120 ? 1.701 6.340 11.133 1.00 93.62 120 ASP A O 1
ATOM 960 N N . SER A 1 121 ? 0.616 4.401 11.427 1.00 94.94 121 SER A N 1
ATOM 961 C CA . SER A 1 121 ? 1.221 3.728 10.284 1.00 94.94 121 SER A CA 1
ATOM 962 C C . SER A 1 121 ? 0.328 2.622 9.723 1.00 94.94 121 SER A C 1
ATOM 964 O O . SER A 1 121 ? -0.597 2.145 10.376 1.00 94.94 121 SER A O 1
ATOM 966 N N . ILE A 1 122 ? 0.583 2.214 8.482 1.00 96.44 122 ILE A N 1
ATOM 967 C CA . ILE A 1 122 ? -0.032 1.036 7.854 1.00 96.44 122 ILE A CA 1
ATOM 968 C C . ILE A 1 122 ? 1.098 0.102 7.474 1.00 96.44 122 ILE A C 1
ATOM 970 O O . ILE A 1 122 ? 2.014 0.526 6.770 1.00 96.44 122 ILE A O 1
ATOM 974 N N . SER A 1 123 ? 1.055 -1.151 7.915 1.00 96.50 123 SER A N 1
ATOM 975 C CA . SER A 1 123 ? 2.094 -2.113 7.563 1.00 96.50 123 SER A CA 1
ATOM 976 C C . SER A 1 123 ? 1.627 -3.077 6.482 1.00 96.50 123 SER A C 1
ATOM 978 O O . SER A 1 123 ? 0.468 -3.490 6.457 1.00 96.50 123 SER A O 1
ATOM 980 N N . ASP A 1 124 ? 2.547 -3.432 5.589 1.00 96.94 124 ASP A N 1
ATOM 981 C CA . ASP A 1 124 ? 2.412 -4.594 4.720 1.00 96.94 124 ASP A CA 1
ATOM 982 C C . ASP A 1 124 ? 3.275 -5.737 5.251 1.00 96.94 124 ASP A C 1
ATOM 984 O O . ASP A 1 124 ? 4.381 -5.531 5.753 1.00 96.94 124 ASP A O 1
ATOM 988 N N . ILE A 1 125 ? 2.746 -6.955 5.183 1.00 97.31 125 ILE A N 1
ATOM 989 C CA . ILE A 1 125 ? 3.409 -8.137 5.722 1.00 97.31 125 ILE A CA 1
ATOM 990 C C . ILE A 1 125 ? 3.543 -9.188 4.630 1.00 97.31 125 ILE A C 1
ATOM 992 O O . ILE A 1 125 ? 2.582 -9.548 3.948 1.00 97.31 125 ILE A O 1
ATOM 996 N N . ASN A 1 126 ? 4.758 -9.714 4.515 1.00 97.06 126 ASN A N 1
ATOM 997 C CA . ASN A 1 126 ? 5.163 -10.754 3.584 1.00 97.06 126 ASN A CA 1
ATOM 998 C C . ASN A 1 126 ? 4.941 -10.362 2.112 1.00 97.06 126 ASN A C 1
ATOM 1000 O O . ASN A 1 126 ? 4.335 -11.102 1.335 1.00 97.06 126 ASN A O 1
ATOM 1004 N N . VAL A 1 127 ? 5.430 -9.180 1.726 1.00 97.31 127 VAL A N 1
ATOM 1005 C CA . VAL A 1 127 ? 5.449 -8.751 0.322 1.00 97.31 127 VAL A CA 1
ATOM 1006 C C . VAL A 1 127 ? 6.485 -9.552 -0.470 1.00 97.31 127 VAL A C 1
ATOM 1008 O O . VAL A 1 127 ? 7.657 -9.666 -0.085 1.00 97.31 127 VAL A O 1
ATOM 1011 N N . ALA A 1 128 ? 6.062 -10.083 -1.612 1.00 96.69 128 ALA A N 1
ATOM 1012 C CA . ALA A 1 128 ? 6.899 -10.804 -2.559 1.00 96.69 128 ALA A CA 1
ATOM 1013 C C . ALA A 1 128 ? 6.727 -10.255 -3.980 1.00 96.69 128 ALA A C 1
ATOM 1015 O O . ALA A 1 128 ? 5.763 -9.555 -4.285 1.00 96.69 128 ALA A O 1
ATOM 1016 N N . VAL A 1 129 ? 7.693 -10.568 -4.844 1.00 94.81 129 VAL A N 1
ATOM 1017 C CA . VAL A 1 129 ? 7.508 -10.447 -6.292 1.00 94.81 129 VAL A CA 1
ATOM 1018 C C . VAL A 1 129 ? 6.677 -11.644 -6.731 1.00 94.81 129 VAL A C 1
ATOM 1020 O O . VAL A 1 129 ? 6.967 -12.762 -6.301 1.00 94.81 129 VAL A O 1
ATOM 1023 N N . LYS A 1 130 ? 5.662 -11.410 -7.556 1.00 93.81 130 LYS A N 1
ATOM 1024 C CA . LYS A 1 130 ? 4.856 -12.490 -8.116 1.00 93.81 130 LYS A CA 1
ATOM 1025 C C . LYS A 1 130 ? 5.666 -13.361 -9.072 1.00 93.81 130 LYS A C 1
ATOM 1027 O O . LYS A 1 130 ? 6.577 -12.876 -9.744 1.00 93.81 130 LYS A O 1
ATOM 1032 N N . GLN A 1 131 ? 5.301 -14.638 -9.157 1.00 87.12 131 GLN A N 1
ATOM 1033 C CA . GLN A 1 131 ? 5.984 -15.581 -10.039 1.00 87.12 131 GLN A CA 1
ATOM 1034 C C . GLN A 1 131 ? 5.862 -15.182 -11.517 1.00 87.12 131 GLN A C 1
ATOM 1036 O O . GLN A 1 131 ? 6.856 -15.220 -12.225 1.00 87.12 131 GLN A O 1
ATOM 1041 N N . ASP A 1 132 ? 4.703 -14.681 -11.952 1.00 82.75 132 ASP A N 1
ATOM 1042 C CA . ASP A 1 132 ? 4.496 -14.190 -13.323 1.00 82.75 132 ASP A CA 1
ATOM 1043 C C . ASP A 1 132 ? 5.472 -13.061 -13.705 1.00 82.75 132 ASP A C 1
ATOM 1045 O O . ASP A 1 132 ? 6.016 -13.038 -14.808 1.00 82.75 132 ASP A O 1
ATOM 1049 N N . ALA A 1 133 ? 5.750 -12.137 -12.785 1.00 82.62 133 ALA A N 1
ATOM 1050 C CA . ALA A 1 133 ? 6.724 -11.074 -12.987 1.00 82.62 133 ALA A CA 1
ATOM 1051 C C . ALA A 1 133 ? 8.158 -11.625 -13.037 1.00 82.62 133 ALA A C 1
ATOM 1053 O O . ALA A 1 133 ? 8.955 -11.163 -13.856 1.00 82.62 133 ALA A O 1
ATOM 1054 N N . ILE A 1 134 ? 8.483 -12.620 -12.201 1.00 81.94 134 ILE A N 1
ATOM 1055 C CA . ILE A 1 134 ? 9.779 -13.320 -12.235 1.00 81.94 134 ILE A CA 1
ATOM 1056 C C . ILE A 1 134 ? 9.969 -14.005 -13.592 1.00 81.94 134 ILE A C 1
ATOM 1058 O O . ILE A 1 134 ? 10.998 -13.787 -14.231 1.00 81.94 134 ILE A O 1
ATOM 1062 N N . ASP A 1 135 ? 8.966 -14.752 -14.051 1.00 79.81 135 ASP A N 1
ATOM 1063 C CA . ASP A 1 135 ? 8.979 -15.489 -15.318 1.00 79.81 135 ASP A CA 1
ATOM 1064 C C . ASP A 1 135 ? 9.110 -14.537 -16.520 1.00 79.81 135 ASP A C 1
ATOM 1066 O O . ASP A 1 135 ? 9.794 -14.842 -17.495 1.00 79.81 135 ASP A O 1
ATOM 1070 N N . LYS A 1 136 ? 8.540 -13.326 -16.418 1.00 75.56 136 LYS A N 1
ATOM 1071 C CA . LYS A 1 136 ? 8.686 -12.237 -17.403 1.00 75.56 136 LYS A CA 1
ATOM 1072 C C . LYS A 1 136 ? 10.033 -11.493 -17.328 1.00 75.56 136 LYS A C 1
ATOM 1074 O O . LYS A 1 136 ? 10.250 -10.553 -18.099 1.00 75.56 136 LYS A O 1
ATOM 1079 N N . GLY A 1 137 ? 10.933 -11.876 -16.419 1.00 75.88 137 GLY A N 1
ATOM 1080 C CA . GLY A 1 137 ? 12.293 -11.335 -16.315 1.00 75.88 137 GLY A CA 1
ATOM 1081 C C . GLY A 1 137 ? 12.478 -10.164 -15.343 1.00 75.88 137 GLY A C 1
ATOM 1082 O O . GLY A 1 137 ? 13.505 -9.491 -15.404 1.00 75.88 137 GLY A O 1
ATOM 1083 N N . PHE A 1 138 ? 11.532 -9.903 -14.433 1.00 81.12 138 PHE A N 1
ATOM 1084 C CA . PHE A 1 138 ? 11.684 -8.863 -13.398 1.00 81.12 138 PHE A CA 1
ATOM 1085 C C . PHE A 1 138 ? 12.804 -9.188 -12.395 1.00 81.12 138 PHE A C 1
ATOM 1087 O O . PHE A 1 138 ? 13.428 -8.296 -11.817 1.00 81.12 138 PHE A O 1
ATOM 1094 N N . GLY A 1 139 ? 13.044 -10.482 -12.156 1.00 85.31 139 GLY A N 1
ATOM 1095 C CA . GLY A 1 139 ? 13.915 -10.970 -11.089 1.00 85.31 139 GLY A CA 1
ATOM 1096 C C . GLY A 1 139 ? 13.242 -10.933 -9.713 1.00 85.31 139 GLY A C 1
ATOM 1097 O O . GLY A 1 139 ? 12.025 -10.884 -9.594 1.00 85.31 139 GLY A O 1
ATOM 1098 N N . THR A 1 140 ? 14.027 -10.977 -8.638 1.00 88.56 140 THR A N 1
ATOM 1099 C CA . THR A 1 140 ? 13.513 -11.115 -7.258 1.00 88.56 140 THR A CA 1
ATOM 1100 C C . THR A 1 140 ? 13.605 -9.825 -6.436 1.00 88.56 140 THR A C 1
ATOM 1102 O O . THR A 1 140 ? 13.437 -9.843 -5.214 1.00 88.56 140 THR A O 1
ATOM 1105 N N . ASN A 1 141 ? 13.871 -8.683 -7.083 1.00 88.25 141 ASN A N 1
ATOM 1106 C CA . ASN A 1 141 ? 14.090 -7.407 -6.405 1.00 88.25 141 ASN A CA 1
ATOM 1107 C C . ASN A 1 141 ? 12.792 -6.845 -5.800 1.00 88.25 141 ASN A C 1
ATOM 1109 O O . ASN A 1 141 ? 11.900 -6.387 -6.505 1.00 88.25 141 ASN A O 1
ATOM 1113 N N . LYS A 1 142 ? 12.713 -6.791 -4.470 1.00 93.88 142 LYS A N 1
ATOM 1114 C CA . LYS A 1 142 ? 11.528 -6.307 -3.739 1.00 93.88 142 LYS A CA 1
ATOM 1115 C C . LYS A 1 142 ? 11.505 -4.798 -3.489 1.00 93.88 142 LYS A C 1
ATOM 1117 O O . LYS A 1 142 ? 10.683 -4.318 -2.705 1.00 93.88 142 LYS A O 1
ATOM 1122 N N . THR A 1 143 ? 12.418 -4.048 -4.107 1.00 95.38 143 THR A N 1
ATOM 1123 C CA . THR A 1 143 ? 12.497 -2.596 -3.935 1.00 95.38 143 THR A CA 1
ATOM 1124 C C . THR A 1 143 ? 11.238 -1.930 -4.471 1.00 95.38 143 THR A C 1
ATOM 1126 O O . THR A 1 143 ? 10.941 -2.011 -5.665 1.00 95.38 143 THR A O 1
ATOM 1129 N N . ARG A 1 144 ? 10.518 -1.247 -3.579 1.00 96.62 144 ARG A N 1
ATOM 1130 C CA . ARG A 1 144 ? 9.282 -0.533 -3.892 1.00 96.62 144 ARG A CA 1
ATOM 1131 C C . ARG A 1 144 ? 9.201 0.803 -3.170 1.00 96.62 144 ARG A C 1
ATOM 1133 O O . ARG A 1 144 ? 9.587 0.920 -2.006 1.00 96.62 144 ARG A O 1
ATOM 1140 N N . GLU A 1 145 ? 8.668 1.788 -3.871 1.00 97.94 145 GLU A N 1
ATOM 1141 C CA . GLU A 1 145 ? 8.176 3.040 -3.303 1.00 97.94 145 GLU A CA 1
ATOM 1142 C C . GLU A 1 145 ? 6.685 2.895 -3.008 1.00 97.94 145 GLU A C 1
ATOM 1144 O O . GLU A 1 145 ? 5.950 2.368 -3.842 1.00 97.94 145 GLU A O 1
ATOM 1149 N N . ALA A 1 146 ? 6.240 3.341 -1.835 1.00 98.19 146 ALA A N 1
ATOM 1150 C CA . ALA A 1 146 ? 4.859 3.216 -1.388 1.00 98.19 146 ALA A CA 1
ATOM 1151 C C . ALA A 1 146 ? 4.159 4.578 -1.336 1.00 98.19 146 ALA A C 1
ATOM 1153 O O . ALA A 1 146 ? 4.698 5.565 -0.828 1.00 98.19 146 ALA A O 1
ATOM 1154 N N . TYR A 1 147 ? 2.926 4.603 -1.830 1.00 98.38 147 TYR A N 1
ATOM 1155 C CA . TYR A 1 147 ? 2.020 5.743 -1.806 1.00 98.38 147 TYR A CA 1
ATOM 1156 C C . TYR A 1 147 ? 0.667 5.305 -1.262 1.00 98.38 147 TYR A C 1
ATOM 1158 O O . TYR A 1 147 ? 0.247 4.169 -1.489 1.00 98.38 147 TYR A O 1
ATOM 1166 N N . ILE A 1 148 ? -0.032 6.223 -0.603 1.00 98.06 148 ILE A N 1
ATOM 1167 C CA . ILE A 1 148 ? -1.382 5.988 -0.097 1.00 98.06 148 ILE A CA 1
ATOM 1168 C C . ILE A 1 148 ? -2.343 7.088 -0.517 1.00 98.06 148 ILE A C 1
ATOM 1170 O O . ILE A 1 148 ? -1.980 8.259 -0.521 1.00 98.06 148 ILE A O 1
ATOM 1174 N N . SER A 1 149 ? -3.578 6.716 -0.824 1.00 97.50 149 SER A N 1
ATOM 1175 C CA . SER A 1 149 ? -4.721 7.627 -0.908 1.00 97.50 149 SER A CA 1
ATOM 1176 C C . SER A 1 149 ? -5.838 7.072 -0.031 1.00 97.50 149 SER A C 1
ATOM 1178 O O . SER A 1 149 ? -6.073 5.865 -0.019 1.00 97.50 149 SER A O 1
ATOM 1180 N N . ILE A 1 150 ? -6.508 7.937 0.724 1.00 97.25 150 ILE A N 1
ATOM 1181 C CA . ILE A 1 150 ? -7.638 7.574 1.580 1.00 97.25 150 ILE A CA 1
ATOM 1182 C C . ILE A 1 150 ? -8.849 8.354 1.076 1.00 97.25 150 ILE A C 1
ATOM 1184 O O . ILE A 1 150 ? -8.758 9.554 0.851 1.00 97.25 150 ILE A O 1
ATOM 1188 N N . ASN A 1 151 ? -9.975 7.675 0.862 1.00 96.31 151 ASN A N 1
ATOM 1189 C CA . ASN A 1 151 ? -11.252 8.267 0.447 1.00 96.31 151 ASN A CA 1
ATOM 1190 C C . ASN A 1 151 ? -11.169 9.132 -0.827 1.00 96.31 151 ASN A C 1
ATOM 1192 O O . ASN A 1 151 ? -11.926 10.084 -0.990 1.00 96.31 151 ASN A O 1
ATOM 1196 N N . GLY A 1 152 ? -10.253 8.794 -1.743 1.00 91.62 152 GLY A N 1
ATOM 1197 C CA . GLY A 1 152 ? -10.050 9.534 -2.993 1.00 91.62 152 GLY A CA 1
ATOM 1198 C C . GLY A 1 152 ? -9.256 10.835 -2.842 1.00 91.62 152 GLY A C 1
ATOM 1199 O O . GLY A 1 152 ? -9.111 11.565 -3.821 1.00 91.62 152 GLY A O 1
ATOM 1200 N N . GLU A 1 153 ? -8.715 11.122 -1.655 1.00 94.25 153 GLU A N 1
ATOM 1201 C CA . GLU A 1 153 ? -7.823 12.260 -1.437 1.00 94.25 153 GLU A CA 1
ATOM 1202 C C . GLU A 1 153 ? -6.488 12.095 -2.183 1.00 94.25 153 GLU A C 1
ATOM 1204 O O . GLU A 1 153 ? -6.142 11.021 -2.695 1.00 94.25 153 GLU A O 1
ATOM 1209 N N . LYS A 1 154 ? -5.715 13.185 -2.243 1.00 94.94 154 LYS A N 1
ATOM 1210 C CA . LYS A 1 154 ? -4.408 13.226 -2.904 1.00 94.94 154 LYS A CA 1
ATOM 1211 C C . LYS A 1 154 ? -3.479 12.139 -2.359 1.00 94.94 154 LYS A C 1
ATOM 1213 O O . LYS A 1 154 ? -3.399 11.917 -1.156 1.00 94.94 154 LYS A O 1
ATOM 1218 N N . GLU A 1 155 ? -2.728 11.511 -3.258 1.00 96.12 155 GLU A N 1
ATOM 1219 C CA . GLU A 1 155 ? -1.738 10.512 -2.872 1.00 96.12 155 GLU A CA 1
ATOM 1220 C C . GLU A 1 155 ? -0.607 11.114 -2.026 1.00 96.12 155 GLU A C 1
ATOM 1222 O O . GLU A 1 155 ? -0.021 12.146 -2.367 1.00 96.12 155 GLU A O 1
ATOM 1227 N N . ILE A 1 156 ? -0.267 10.418 -0.946 1.00 97.44 156 ILE A N 1
ATOM 1228 C CA . ILE A 1 156 ? 0.799 10.757 -0.010 1.00 97.44 156 ILE A CA 1
ATOM 1229 C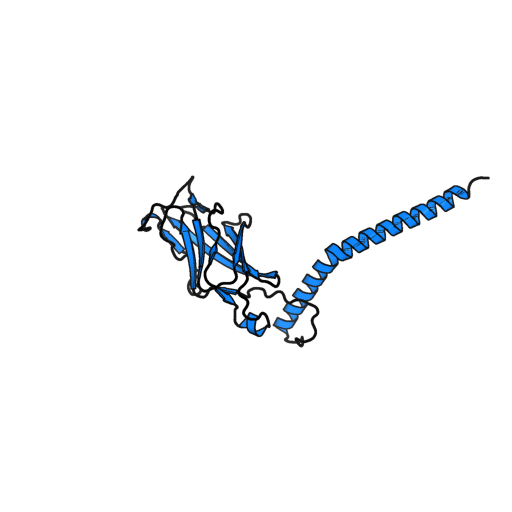 C . ILE A 1 156 ? 1.924 9.738 -0.177 1.00 97.44 156 ILE A C 1
ATOM 1231 O O . ILE A 1 156 ? 1.697 8.530 -0.118 1.00 97.44 156 ILE A O 1
ATOM 1235 N N . TYR A 1 157 ? 3.152 10.222 -0.368 1.00 97.38 157 TYR A N 1
ATOM 1236 C CA . TYR A 1 157 ? 4.342 9.373 -0.396 1.00 97.38 157 TYR A CA 1
ATOM 1237 C C . TYR A 1 157 ? 4.695 8.880 1.012 1.00 97.38 157 TYR A C 1
ATOM 1239 O O . TYR A 1 157 ? 4.923 9.682 1.929 1.00 97.38 157 TYR A O 1
ATOM 1247 N N . LEU A 1 158 ? 4.769 7.559 1.170 1.00 97.19 158 LEU A N 1
ATOM 1248 C CA . LEU A 1 158 ? 5.022 6.907 2.450 1.00 97.19 158 LEU A CA 1
ATOM 1249 C C . LEU A 1 158 ? 6.486 6.529 2.663 1.00 97.19 158 LEU A C 1
ATOM 1251 O O . LEU A 1 158 ? 6.942 6.553 3.805 1.00 97.19 158 LEU A O 1
ATOM 1255 N N . GLY A 1 159 ? 7.227 6.221 1.598 1.00 96.38 159 GLY A N 1
ATOM 1256 C CA . GLY A 1 159 ? 8.642 5.864 1.684 1.00 96.38 159 GLY A CA 1
ATOM 1257 C C . GLY A 1 159 ? 9.076 4.847 0.633 1.00 96.38 159 GLY A C 1
ATOM 1258 O O . GLY A 1 159 ? 8.325 4.516 -0.284 1.00 96.38 159 GLY A O 1
ATOM 1259 N N . LYS A 1 160 ? 10.293 4.326 0.808 1.00 96.75 160 LYS A N 1
ATOM 1260 C CA . LYS A 1 160 ? 10.911 3.302 -0.039 1.00 96.75 160 LYS A CA 1
ATOM 1261 C C . LYS A 1 160 ? 11.511 2.198 0.823 1.00 96.75 160 LYS A C 1
ATOM 1263 O O . LYS A 1 160 ? 12.161 2.496 1.820 1.00 96.75 160 LYS A O 1
ATOM 1268 N N . ALA A 1 161 ? 11.334 0.944 0.421 1.00 96.94 161 ALA A N 1
ATOM 1269 C CA . ALA A 1 161 ? 11.913 -0.210 1.108 1.00 96.94 161 ALA A CA 1
ATOM 1270 C C . ALA A 1 161 ? 12.280 -1.322 0.122 1.00 96.94 161 ALA A C 1
ATOM 1272 O O . ALA A 1 161 ? 11.727 -1.387 -0.974 1.00 96.94 161 ALA A O 1
ATOM 1273 N N . ASN A 1 162 ? 13.190 -2.208 0.528 1.00 95.38 162 ASN A N 1
ATOM 1274 C CA . ASN A 1 162 ? 13.652 -3.366 -0.249 1.00 95.38 162 ASN A CA 1
ATOM 1275 C C . ASN A 1 162 ? 13.453 -4.716 0.471 1.00 95.38 162 ASN A C 1
ATOM 1277 O O . ASN A 1 162 ? 13.987 -5.730 0.030 1.00 95.38 162 ASN A O 1
ATOM 1281 N N . TYR A 1 163 ? 12.670 -4.743 1.552 1.00 95.06 163 TYR A N 1
ATOM 1282 C CA . TYR A 1 163 ? 12.364 -5.935 2.349 1.00 95.06 163 TYR A CA 1
ATOM 1283 C C . TYR A 1 163 ? 10.847 -6.184 2.441 1.00 95.06 163 TYR A C 1
ATOM 1285 O O . TYR A 1 163 ? 10.032 -5.343 2.049 1.00 95.06 163 TYR A O 1
ATOM 1293 N N . SER A 1 164 ? 10.462 -7.380 2.898 1.00 95.25 164 SER A N 1
ATOM 1294 C CA . SER A 1 164 ? 9.091 -7.903 2.765 1.00 95.25 164 SER A CA 1
ATOM 1295 C C . SER A 1 164 ? 8.069 -7.314 3.743 1.00 95.25 164 SER A C 1
ATOM 1297 O O . SER A 1 164 ? 6.887 -7.333 3.427 1.00 95.25 164 SER A O 1
ATOM 1299 N N . ASN A 1 165 ? 8.499 -6.838 4.915 1.00 97.12 165 ASN A N 1
ATOM 1300 C CA . ASN A 1 165 ? 7.607 -6.382 5.989 1.00 97.12 165 ASN A CA 1
ATOM 1301 C C . ASN A 1 165 ? 7.934 -4.936 6.329 1.00 97.12 165 ASN A C 1
ATOM 1303 O O . ASN A 1 165 ? 9.031 -4.688 6.825 1.00 97.12 165 ASN A O 1
ATOM 1307 N N . VAL A 1 166 ? 7.035 -3.994 6.077 1.00 97.00 166 VAL A N 1
ATOM 1308 C CA . VAL A 1 166 ? 7.336 -2.573 6.279 1.00 97.00 166 VAL A CA 1
ATOM 1309 C C . VAL A 1 166 ? 6.167 -1.902 6.970 1.00 97.00 166 VAL A C 1
ATOM 1311 O O . VAL A 1 166 ? 5.028 -2.084 6.556 1.00 97.00 166 VAL A O 1
ATOM 1314 N N . SER A 1 167 ? 6.450 -1.091 7.991 1.00 95.88 167 SER A N 1
ATOM 1315 C CA . SER A 1 167 ? 5.475 -0.135 8.509 1.00 95.88 167 SER A CA 1
ATOM 1316 C C . SER A 1 167 ? 5.626 1.195 7.783 1.00 95.88 167 SER A C 1
ATOM 1318 O O . SER A 1 167 ? 6.692 1.813 7.803 1.00 95.88 167 SER A O 1
ATOM 1320 N N . TRP A 1 168 ? 4.572 1.613 7.096 1.00 96.56 168 TRP A N 1
ATOM 1321 C CA . TRP A 1 168 ? 4.575 2.777 6.229 1.00 96.56 168 TRP A CA 1
ATOM 1322 C C . TRP A 1 168 ? 3.876 3.962 6.872 1.00 96.56 168 TRP A C 1
ATOM 1324 O O . TRP A 1 168 ? 2.854 3.823 7.539 1.00 96.56 168 TRP A O 1
ATOM 1334 N N . GLY A 1 169 ? 4.365 5.159 6.559 1.00 87.94 169 GLY A N 1
ATOM 1335 C CA . GLY A 1 169 ? 3.607 6.379 6.797 1.00 87.94 169 GLY A CA 1
ATOM 1336 C C . GLY A 1 169 ? 3.592 6.896 8.228 1.00 87.94 169 GLY A C 1
ATOM 1337 O O . GLY A 1 169 ? 2.781 7.775 8.514 1.00 87.94 169 GLY A O 1
ATOM 1338 N N . THR A 1 170 ? 4.515 6.433 9.077 1.00 88.12 170 THR A N 1
ATOM 1339 C CA . THR A 1 170 ? 4.756 7.010 10.404 1.00 88.12 170 THR A CA 1
ATOM 1340 C C .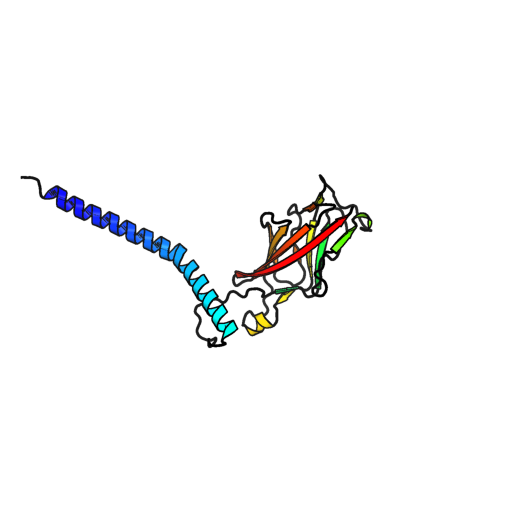 THR A 1 170 ? 4.819 8.535 10.316 1.00 88.12 170 THR A C 1
ATOM 1342 O O . THR A 1 170 ? 5.596 9.095 9.536 1.00 88.12 170 THR A O 1
ATOM 1345 N N . ASN A 1 171 ? 3.972 9.207 11.100 1.00 83.44 171 ASN A N 1
ATOM 1346 C CA . ASN A 1 171 ? 3.845 10.668 11.157 1.00 83.44 171 ASN A CA 1
ATOM 1347 C C . ASN A 1 171 ? 3.451 11.362 9.834 1.00 83.44 171 ASN A C 1
ATOM 1349 O O . ASN A 1 171 ? 3.748 12.541 9.643 1.00 83.44 171 ASN A O 1
ATOM 1353 N N . LYS A 1 172 ? 2.747 10.682 8.918 1.00 92.50 172 LYS A N 1
ATOM 1354 C CA . LYS A 1 172 ? 2.222 11.304 7.681 1.00 92.50 172 LYS A CA 1
ATOM 1355 C C . LYS A 1 172 ? 0.860 11.988 7.842 1.00 92.50 172 LYS A C 1
ATOM 1357 O O . LYS A 1 172 ? 0.307 12.454 6.851 1.00 92.50 172 LYS A O 1
ATOM 1362 N N . GLY A 1 173 ? 0.327 12.063 9.065 1.00 91.88 173 GLY A N 1
ATOM 1363 C CA . GLY A 1 173 ? -0.959 12.717 9.345 1.00 91.88 173 GLY A CA 1
ATOM 1364 C C . GLY A 1 173 ? -2.156 11.978 8.743 1.00 91.88 173 GLY A C 1
ATOM 1365 O O . GLY A 1 173 ? -3.150 12.599 8.373 1.00 91.88 173 GLY A O 1
ATOM 1366 N N . LEU A 1 174 ? -2.039 10.656 8.601 1.00 95.25 174 LEU A N 1
ATOM 1367 C CA . LEU A 1 174 ? -3.096 9.810 8.066 1.00 95.25 174 LEU A CA 1
ATOM 1368 C C . LEU A 1 174 ? -4.261 9.743 9.060 1.00 95.25 174 LEU A C 1
ATOM 1370 O O . LEU A 1 174 ? -4.065 9.703 10.275 1.00 95.25 174 LEU A O 1
ATOM 1374 N N . LYS A 1 175 ? -5.485 9.723 8.537 1.00 95.56 175 LYS A N 1
ATOM 1375 C CA . LYS A 1 175 ? -6.704 9.728 9.343 1.00 95.56 175 LYS A CA 1
ATOM 1376 C C . LYS A 1 175 ? -7.809 8.934 8.662 1.00 95.56 175 LYS A C 1
ATOM 1378 O O . LYS A 1 175 ? -7.907 8.943 7.436 1.00 95.56 175 LYS A O 1
ATOM 1383 N N . LEU A 1 176 ? -8.639 8.271 9.458 1.00 96.62 176 LEU A N 1
ATOM 1384 C CA . LEU A 1 176 ? -9.820 7.543 8.993 1.00 96.62 176 LEU A CA 1
ATOM 1385 C C . LEU A 1 176 ? -11.066 8.097 9.671 1.00 96.62 176 LEU A C 1
ATOM 1387 O O . LEU A 1 176 ? -11.036 8.424 10.855 1.00 96.62 176 LEU A O 1
ATOM 1391 N N . LYS A 1 177 ? -12.161 8.192 8.924 1.00 97.12 177 LYS A N 1
ATOM 1392 C CA . LYS A 1 177 ? -13.454 8.620 9.452 1.00 97.12 177 LYS A CA 1
ATOM 1393 C C . LYS A 1 177 ? -14.062 7.540 10.336 1.00 97.12 177 LYS A C 1
ATOM 1395 O O . LYS A 1 177 ? -14.031 6.360 9.983 1.00 97.12 177 LYS A O 1
ATOM 1400 N N . ILE A 1 178 ? -14.650 7.953 11.448 1.00 96.00 178 ILE A N 1
ATOM 1401 C CA . ILE A 1 178 ? -15.409 7.074 12.339 1.00 96.00 178 ILE A CA 1
ATOM 1402 C C . ILE A 1 178 ? -16.855 6.981 11.834 1.00 96.00 178 ILE A C 1
ATOM 1404 O O . ILE A 1 178 ? -17.443 7.983 11.443 1.00 96.00 178 ILE A O 1
ATOM 1408 N N . GLY A 1 179 ? -17.426 5.776 11.834 1.00 95.94 179 GLY A N 1
ATOM 1409 C CA . GLY A 1 179 ? -18.813 5.503 11.439 1.00 95.94 179 GLY A CA 1
ATOM 1410 C C . GLY A 1 179 ? -19.056 5.388 9.931 1.00 95.94 179 GLY A C 1
ATOM 1411 O O . GLY A 1 179 ? -20.166 5.058 9.525 1.00 95.94 179 GLY A O 1
ATOM 1412 N N . GLU A 1 180 ? -18.035 5.607 9.099 1.00 96.38 180 GLU A N 1
ATOM 1413 C CA . GLU A 1 180 ? -18.120 5.528 7.636 1.00 96.38 180 GLU A CA 1
ATOM 1414 C C . GLU A 1 180 ? -17.194 4.441 7.067 1.00 96.38 180 GLU A C 1
ATOM 1416 O O . GLU A 1 180 ? -16.204 4.039 7.690 1.00 96.38 180 GLU A O 1
ATOM 1421 N N . VAL A 1 181 ? -17.490 3.992 5.842 1.00 97.62 181 VAL A N 1
ATOM 1422 C CA . VAL A 1 181 ? -16.564 3.162 5.060 1.00 97.62 181 VAL A CA 1
ATOM 1423 C C . VAL A 1 181 ? -15.408 4.035 4.587 1.00 97.62 181 VAL A C 1
ATOM 1425 O O . VAL A 1 181 ? -15.595 4.990 3.837 1.00 97.62 181 VAL A O 1
ATOM 1428 N N . ASN A 1 182 ? -14.196 3.664 4.978 1.00 97.88 182 ASN A N 1
ATOM 1429 C CA . ASN A 1 182 ? -12.970 4.262 4.488 1.00 97.88 182 ASN A CA 1
ATOM 1430 C C . ASN A 1 182 ? -12.380 3.388 3.385 1.00 97.88 182 ASN A C 1
ATOM 1432 O O . ASN A 1 182 ? -12.128 2.202 3.599 1.00 97.88 182 ASN A O 1
ATOM 1436 N N . THR A 1 183 ? -12.122 3.979 2.219 1.00 97.94 183 THR A N 1
ATOM 1437 C CA . THR A 1 183 ? -11.440 3.306 1.106 1.00 97.94 183 THR A CA 1
ATOM 1438 C C . THR A 1 183 ? -9.986 3.746 1.065 1.00 97.94 183 THR A C 1
ATOM 1440 O O . THR A 1 183 ? -9.685 4.898 0.762 1.00 97.94 183 THR A O 1
ATOM 1443 N N . ILE A 1 184 ? -9.081 2.821 1.351 1.00 97.94 184 ILE A N 1
ATOM 1444 C CA . ILE A 1 184 ? -7.637 3.026 1.352 1.00 97.94 184 ILE A CA 1
ATOM 1445 C C . ILE A 1 184 ? -7.080 2.434 0.058 1.00 97.94 184 ILE A C 1
ATOM 1447 O O . ILE A 1 184 ? -7.407 1.310 -0.309 1.00 97.94 184 ILE A O 1
ATOM 1451 N N . LYS A 1 185 ? -6.231 3.175 -0.648 1.00 98.00 185 LYS A N 1
ATOM 1452 C CA . LYS A 1 185 ? -5.494 2.696 -1.818 1.00 98.00 185 LYS A CA 1
ATOM 1453 C C . LYS A 1 185 ? -4.010 2.716 -1.514 1.00 98.00 185 LYS A C 1
ATOM 1455 O O . LYS A 1 185 ? -3.435 3.794 -1.396 1.00 98.00 185 LYS A O 1
ATOM 1460 N N . MET A 1 186 ? -3.403 1.539 -1.418 1.00 98.00 186 MET A N 1
ATOM 1461 C CA . MET A 1 186 ? -1.956 1.369 -1.295 1.00 98.00 186 MET A CA 1
ATOM 1462 C C . MET A 1 186 ? -1.367 1.108 -2.676 1.00 98.00 186 MET A C 1
ATOM 1464 O O . MET A 1 186 ? -1.731 0.138 -3.338 1.00 98.00 186 MET A O 1
ATOM 1468 N N . LYS A 1 187 ? -0.459 1.971 -3.125 1.00 98.12 187 LYS A N 1
ATOM 1469 C CA . LYS A 1 187 ? 0.212 1.853 -4.421 1.00 98.12 187 LYS A CA 1
ATOM 1470 C C . LYS A 1 187 ? 1.705 1.653 -4.232 1.00 98.12 187 LYS A C 1
ATOM 1472 O O . LYS A 1 187 ? 2.360 2.450 -3.567 1.00 98.12 187 LYS A O 1
ATOM 1477 N N . TYR A 1 188 ? 2.241 0.649 -4.909 1.00 98.06 188 TYR A N 1
ATOM 1478 C CA . TYR A 1 188 ? 3.666 0.398 -5.031 1.00 98.06 188 TYR A CA 1
ATOM 1479 C C . TYR A 1 188 ? 4.171 0.766 -6.416 1.00 98.06 188 TYR A C 1
ATOM 1481 O O . TYR A 1 188 ? 3.526 0.438 -7.412 1.00 98.06 188 TYR A O 1
ATOM 1489 N N . ILE A 1 189 ? 5.340 1.399 -6.473 1.00 95.62 189 ILE A N 1
ATOM 1490 C CA . ILE A 1 189 ? 6.104 1.622 -7.702 1.00 95.62 189 ILE A CA 1
ATOM 1491 C C . ILE A 1 189 ? 7.409 0.833 -7.594 1.00 95.62 189 ILE A C 1
ATOM 1493 O O . ILE A 1 189 ? 8.153 0.996 -6.626 1.00 95.62 189 ILE A O 1
ATOM 1497 N N . ASN A 1 190 ? 7.668 -0.051 -8.558 1.00 93.94 190 ASN A N 1
ATOM 1498 C CA . ASN A 1 190 ? 8.894 -0.849 -8.601 1.00 93.94 190 ASN A CA 1
ATOM 1499 C C . ASN A 1 190 ? 10.052 -0.120 -9.304 1.00 93.94 190 ASN A C 1
ATOM 1501 O O . ASN A 1 190 ? 9.891 0.965 -9.860 1.00 93.94 190 ASN A O 1
ATOM 1505 N N . VAL A 1 191 ? 11.231 -0.748 -9.317 1.00 88.50 191 VAL A N 1
ATOM 1506 C CA . VAL A 1 191 ? 12.459 -0.196 -9.924 1.00 88.50 191 VAL A CA 1
ATOM 1507 C C . VAL A 1 191 ? 12.372 0.054 -11.435 1.00 88.50 191 VAL A C 1
ATOM 1509 O O . VAL A 1 191 ? 13.180 0.806 -11.970 1.00 88.50 191 VAL A O 1
ATOM 1512 N N . HIS A 1 192 ? 11.387 -0.532 -12.118 1.00 83.94 192 HIS A N 1
ATOM 1513 C CA . HIS A 1 192 ? 11.119 -0.329 -13.544 1.00 83.94 192 HIS A CA 1
ATOM 1514 C C . HIS A 1 192 ? 9.957 0.651 -13.794 1.00 83.94 192 HIS A C 1
ATOM 1516 O O . HIS A 1 192 ? 9.530 0.831 -14.932 1.00 83.94 192 HIS A O 1
ATOM 1522 N N . GLY A 1 193 ? 9.424 1.289 -12.746 1.00 84.94 193 GLY A N 1
ATOM 1523 C CA . GLY A 1 193 ? 8.300 2.224 -12.833 1.00 84.94 193 GLY A CA 1
ATOM 1524 C C . GLY A 1 193 ? 6.924 1.563 -12.984 1.00 84.94 193 GLY A C 1
ATOM 1525 O O . GLY A 1 193 ? 5.928 2.270 -13.157 1.00 84.94 193 GLY A O 1
ATOM 1526 N N . GLY A 1 194 ? 6.854 0.230 -12.915 1.00 86.88 194 GLY A N 1
ATOM 1527 C CA . GLY A 1 194 ? 5.604 -0.527 -12.909 1.00 86.88 194 GLY A CA 1
ATOM 1528 C C . GLY A 1 194 ? 4.852 -0.361 -11.589 1.00 86.88 194 GLY A C 1
ATOM 1529 O O . GLY A 1 194 ? 5.459 -0.196 -10.526 1.00 86.88 194 GLY A O 1
ATOM 1530 N N . LYS A 1 195 ? 3.518 -0.371 -11.662 1.00 93.69 195 LYS A N 1
ATOM 1531 C CA . LYS A 1 195 ? 2.633 -0.079 -10.527 1.00 93.69 195 LYS A CA 1
ATOM 1532 C C . LYS A 1 195 ? 1.893 -1.322 -10.060 1.00 93.69 195 LYS A C 1
ATOM 1534 O O . LYS A 1 195 ? 1.333 -2.044 -10.873 1.00 93.69 195 LYS A O 1
ATOM 1539 N N . THR A 1 196 ? 1.810 -1.519 -8.750 1.00 96.56 196 THR A N 1
ATOM 1540 C CA . THR A 1 196 ? 0.901 -2.490 -8.115 1.00 96.56 196 THR A CA 1
ATOM 1541 C C . THR A 1 196 ? -0.016 -1.733 -7.162 1.00 96.56 196 THR A C 1
ATOM 1543 O O . THR A 1 196 ? 0.481 -0.923 -6.384 1.00 96.56 196 THR A O 1
ATOM 1546 N N . VAL A 1 197 ? -1.332 -1.950 -7.218 1.00 96.62 197 VAL A N 1
ATOM 1547 C CA . VAL A 1 197 ? -2.307 -1.205 -6.402 1.00 96.62 197 VAL A CA 1
ATOM 1548 C C . VAL A 1 197 ? -3.200 -2.170 -5.630 1.00 96.62 197 VAL A C 1
ATOM 1550 O O . VAL A 1 197 ? -3.788 -3.071 -6.218 1.00 96.62 197 VAL A O 1
ATOM 1553 N N . TYR A 1 198 ? -3.343 -1.924 -4.332 1.00 97.25 198 TYR A N 1
ATOM 1554 C CA . TYR A 1 198 ? -4.274 -2.595 -3.433 1.00 97.25 198 TYR A CA 1
ATOM 1555 C C . TYR A 1 198 ? -5.354 -1.612 -3.009 1.00 97.25 198 TYR A C 1
ATOM 1557 O O . TYR A 1 198 ? -5.047 -0.488 -2.611 1.00 97.25 198 TYR A O 1
ATOM 1565 N N . THR A 1 199 ? -6.612 -2.041 -3.076 1.00 96.25 199 THR A N 1
ATOM 1566 C CA . THR A 1 199 ? -7.745 -1.295 -2.521 1.00 96.25 199 THR A CA 1
ATOM 1567 C C . THR A 1 199 ? -8.240 -2.041 -1.293 1.00 96.25 199 THR A C 1
ATOM 1569 O O . THR A 1 199 ? -8.573 -3.219 -1.382 1.00 96.25 199 THR A O 1
ATOM 1572 N N . LEU A 1 200 ? -8.248 -1.363 -0.151 1.00 96.25 200 LEU A N 1
ATOM 1573 C CA . LEU A 1 200 ? -8.648 -1.899 1.144 1.00 96.25 200 LEU A CA 1
ATOM 1574 C C . LEU A 1 200 ? -9.830 -1.079 1.657 1.00 96.25 200 LEU A C 1
ATOM 1576 O O . LEU A 1 200 ? -9.854 0.141 1.483 1.00 96.25 200 LEU A O 1
ATOM 1580 N N . GLN A 1 201 ? -10.804 -1.724 2.291 1.00 96.75 201 GLN A N 1
ATOM 1581 C CA . GLN A 1 201 ? -11.982 -1.040 2.818 1.00 96.75 201 GLN A CA 1
ATOM 1582 C C . GLN A 1 201 ? -12.194 -1.379 4.287 1.00 96.75 201 GLN A C 1
ATOM 1584 O O . GLN A 1 201 ? -12.189 -2.548 4.671 1.00 96.75 201 GLN A O 1
ATOM 1589 N N . VAL A 1 202 ? -12.374 -0.346 5.111 1.00 96.88 202 VAL A N 1
ATOM 1590 C CA . VAL A 1 202 ? -12.537 -0.501 6.560 1.00 96.88 202 VAL A CA 1
ATOM 1591 C C . VAL A 1 202 ? -13.626 0.408 7.113 1.00 96.88 202 VAL A C 1
ATOM 1593 O O . VAL A 1 202 ? -13.741 1.562 6.710 1.00 96.88 202 VAL A O 1
ATOM 1596 N N . ILE A 1 203 ? -14.396 -0.092 8.074 1.00 97.12 203 ILE A N 1
ATOM 1597 C CA . ILE A 1 203 ? -15.321 0.697 8.892 1.00 97.12 203 ILE A CA 1
ATOM 1598 C C . ILE A 1 203 ? -14.710 0.818 10.281 1.00 97.12 203 ILE A C 1
ATOM 1600 O O . ILE A 1 203 ? -14.394 -0.192 10.911 1.00 97.12 203 ILE A O 1
ATOM 1604 N N . ILE A 1 204 ? -14.555 2.048 10.765 1.00 95.12 204 ILE A N 1
ATOM 1605 C CA . ILE A 1 204 ? -14.083 2.310 12.125 1.00 95.12 204 ILE A CA 1
ATOM 1606 C C . ILE A 1 204 ? -15.286 2.612 13.010 1.00 95.12 204 ILE A C 1
ATOM 1608 O O . ILE A 1 204 ? -16.032 3.550 12.743 1.00 95.12 204 ILE A O 1
ATOM 1612 N N . LEU A 1 205 ? -15.458 1.842 14.076 1.00 93.06 205 LEU A N 1
ATOM 1613 C CA . LEU A 1 205 ? -16.446 2.070 15.123 1.00 93.06 205 LEU A CA 1
ATOM 1614 C C . LEU A 1 205 ? -15.710 2.472 16.397 1.00 93.06 205 LEU A C 1
ATOM 1616 O O . LEU A 1 205 ? -14.723 1.831 16.753 1.00 93.06 205 LEU A O 1
ATOM 1620 N N . ASN A 1 206 ? -16.180 3.522 17.065 1.00 84.62 206 ASN A N 1
ATOM 1621 C CA . ASN A 1 206 ? -15.678 3.903 18.385 1.00 84.62 206 ASN A CA 1
ATOM 1622 C C . ASN A 1 206 ? -16.274 2.970 19.449 1.00 84.62 206 ASN A C 1
ATOM 1624 O O . ASN A 1 206 ? -17.522 2.932 19.517 1.00 84.62 206 ASN A O 1
#

Radius of gyration: 26.13 Å; chains: 1; bounding box: 36×70×80 Å

pLDDT: mean 84.91, std 14.6, range [48.31, 98.38]